Protein AF-0000000073306919 (afdb_homodimer)

Solvent-accessible surface area (backbone atoms only — not comparable to full-atom values): 13335 Å² total; per-residue (Å²): 93,53,38,25,32,48,28,58,44,46,50,69,69,61,45,51,52,43,31,56,55,23,42,74,78,25,87,47,64,40,44,34,92,92,27,57,33,19,68,56,88,41,69,55,26,35,31,16,52,24,39,20,49,30,16,47,74,70,68,62,45,75,77,55,37,31,64,90,67,33,34,31,47,20,70,42,83,59,46,62,48,90,70,29,72,66,75,64,46,64,86,48,75,73,72,77,65,74,69,66,72,66,68,70,62,68,64,76,69,72,69,72,70,71,70,70,74,124,91,55,38,25,32,48,27,57,45,47,50,66,69,60,45,49,52,42,30,54,56,23,42,74,77,25,90,46,64,39,44,34,92,91,26,56,34,21,70,57,88,41,69,56,26,36,30,16,52,23,40,21,48,28,14,44,73,70,67,62,44,74,77,56,36,31,65,90,68,33,35,31,46,21,68,43,82,59,47,63,49,90,70,27,71,66,75,66,47,64,85,48,75,74,75,77,69,75,70,68,73,68,69,72,64,68,66,76,68,73,72,71,70,71,72,69,75,123

Sequence (236 aa):
KSWCVAKPAAPQHALQSALDYACNYADCSPTKKGGSCYDPDRPVHHVSFAMNAYYQKMGRNQWNCHLNNTSLISLADPSYNPCCQFVSGGSGPPLPQEKEDTWCVPKPGTQTMHYRTSKSWCVAKPAAPQHALQSALDYACNYADCSPTKKGGSCYDPDRPVHHVSFAMNAYYQKMGRNQWNCHLNNTSLISLADPSYNPCCQFVSGGSGPPLPQEKEDTWCVPKPGTQTMHYRTS

Organism: Prunus persica (NCBI:txid3760)

Nearest PDB structures (foldseek):
  8pe2-assembly1_A  TM=8.695E-01  e=4.603E-04  Aspergillus fumigatus
  8pe1-assembly1_B  TM=7.968E-01  e=3.167E-04  Aspergillus fumigatus Af293
  8pe1-assembly2_A  TM=7.746E-01  e=3.413E-04  Aspergillus fumigatus Af293
  8pe2-assembly1_A  TM=8.694E-01  e=2.848E-04  Aspergillus fumigatus
  8pe1-assembly1_B  TM=7.966E-01  e=1.933E-04  Aspergillus fumigatus Af293

Structure (mmCIF, N/CA/C/O backbone):
data_AF-0000000073306919-model_v1
#
loop_
_entity.id
_entity.type
_entity.pdbx_description
1 polymer 'X8 domain-containing protein'
#
loop_
_atom_site.group_PDB
_atom_site.id
_atom_site.type_symbol
_atom_site.label_atom_id
_atom_site.label_alt_id
_atom_site.label_comp_id
_atom_site.label_asym_id
_atom_site.label_entity_id
_atom_site.label_seq_id
_atom_site.pdbx_PDB_ins_code
_atom_site.Cartn_x
_atom_site.Cartn_y
_atom_site.Cartn_z
_atom_site.occupancy
_atom_site.B_iso_or_equiv
_atom_site.auth_seq_id
_atom_site.auth_comp_id
_atom_site.auth_asym_id
_atom_site.auth_atom_id
_atom_site.pdbx_PDB_model_num
ATOM 1 N N . LYS A 1 1 ? 12 11.039 -1.646 1 84.62 1 LYS A N 1
ATOM 2 C CA . LYS A 1 1 ? 10.672 11.102 -1.039 1 84.62 1 LYS A CA 1
ATOM 3 C C . LYS A 1 1 ? 10.188 9.703 -0.646 1 84.62 1 LYS A C 1
ATOM 5 O O . LYS A 1 1 ? 10.484 8.727 -1.329 1 84.62 1 LYS A O 1
ATOM 10 N N . SER A 1 2 ? 9.648 9.664 0.539 1 89.12 2 SER A N 1
ATOM 11 C CA . SER A 1 2 ? 9.062 8.398 0.948 1 89.12 2 SER A CA 1
ATOM 12 C C . SER A 1 2 ? 7.719 8.602 1.645 1 89.12 2 SER A C 1
ATOM 14 O O . SER A 1 2 ? 7.441 9.695 2.154 1 89.12 2 SER A O 1
ATOM 16 N N . TRP A 1 3 ? 6.867 7.598 1.525 1 94.31 3 TRP A N 1
ATOM 17 C CA . TRP A 1 3 ? 5.547 7.578 2.146 1 94.31 3 TRP A CA 1
ATOM 18 C C . TRP A 1 3 ? 5.367 6.324 2.998 1 94.31 3 TRP A C 1
ATOM 20 O O . TRP A 1 3 ? 6.176 5.398 2.93 1 94.31 3 TRP A O 1
ATOM 30 N N . CYS A 1 4 ? 4.387 6.426 3.785 1 95.12 4 CYS A N 1
ATOM 31 C CA . CYS A 1 4 ? 4.008 5.293 4.621 1 95.12 4 CYS A CA 1
ATOM 32 C C . CYS A 1 4 ? 2.543 4.926 4.41 1 95.12 4 CYS A C 1
ATOM 34 O O . CYS A 1 4 ? 1.656 5.758 4.605 1 95.12 4 CYS A O 1
ATOM 36 N N . VAL A 1 5 ? 2.301 3.641 3.994 1 96.88 5 VAL A N 1
ATOM 37 C CA . VAL A 1 5 ? 0.929 3.232 3.713 1 96.88 5 VAL A CA 1
ATOM 38 C C . VAL A 1 5 ? 0.636 1.899 4.398 1 96.88 5 VAL A C 1
ATOM 40 O O . VAL A 1 5 ? 1.558 1.168 4.766 1 96.88 5 VAL A O 1
ATOM 43 N N . ALA A 1 6 ? -0.67 1.605 4.457 1 97.5 6 ALA A N 1
ATOM 44 C CA . ALA A 1 6 ? -1.105 0.378 5.121 1 97.5 6 ALA A CA 1
ATOM 45 C C . ALA A 1 6 ? -0.787 -0.848 4.27 1 97.5 6 ALA A C 1
ATOM 47 O O . ALA A 1 6 ? -0.928 -0.814 3.047 1 97.5 6 ALA A O 1
ATOM 48 N N . LYS A 1 7 ? -0.426 -1.87 5.027 1 96.19 7 LYS A N 1
ATOM 49 C CA . LYS A 1 7 ? -0.37 -3.162 4.352 1 96.19 7 LYS A CA 1
ATOM 50 C C . LYS A 1 7 ? -1.755 -3.596 3.879 1 96.19 7 LYS A C 1
ATOM 52 O O . LYS A 1 7 ? -2.732 -3.482 4.621 1 96.19 7 LYS A O 1
ATOM 57 N N . PRO A 1 8 ? -1.794 -4.117 2.662 1 94.75 8 PRO A N 1
ATOM 58 C CA . PRO A 1 8 ? -3.107 -4.461 2.111 1 94.75 8 PRO A CA 1
ATOM 59 C C . PRO A 1 8 ? -3.799 -5.578 2.891 1 94.75 8 PRO A C 1
ATOM 61 O O . PRO A 1 8 ? -5.031 -5.66 2.898 1 94.75 8 PRO A O 1
ATOM 64 N N . ALA A 1 9 ? -3.039 -6.387 3.602 1 93.94 9 ALA A N 1
ATOM 65 C CA . ALA A 1 9 ? -3.635 -7.562 4.238 1 93.94 9 ALA A CA 1
ATOM 66 C C . ALA A 1 9 ? -3.768 -7.359 5.746 1 93.94 9 ALA A C 1
ATOM 68 O O . ALA A 1 9 ? -4.199 -8.266 6.461 1 93.94 9 ALA A O 1
ATOM 69 N N . ALA A 1 10 ? -3.373 -6.207 6.227 1 94.69 10 ALA A N 1
ATOM 70 C CA . ALA A 1 10 ? -3.514 -5.973 7.66 1 94.69 10 ALA A CA 1
ATOM 71 C C . ALA A 1 10 ? -4.977 -6.078 8.094 1 94.69 10 ALA A C 1
ATOM 73 O O . ALA A 1 10 ? -5.859 -5.512 7.445 1 94.69 10 ALA A O 1
ATOM 74 N N . PRO A 1 11 ? -5.219 -6.848 9.148 1 93 11 PRO A N 1
ATOM 75 C CA . PRO A 1 11 ? -6.617 -7.016 9.555 1 93 11 PRO A CA 1
ATOM 76 C C . PRO A 1 11 ? -7.234 -5.723 10.086 1 93 11 PRO A C 1
ATOM 78 O O . PRO A 1 11 ? -6.512 -4.828 10.531 1 93 11 PRO A O 1
ATOM 81 N N . GLN A 1 12 ? -8.508 -5.738 10.109 1 93.25 12 GLN A N 1
ATOM 82 C CA . GLN A 1 12 ? -9.266 -4.535 10.43 1 93.25 12 GLN A CA 1
ATOM 83 C C . GLN A 1 12 ? -8.922 -4.031 11.828 1 93.25 12 GLN A C 1
ATOM 85 O O . GLN A 1 12 ? -8.773 -2.826 12.039 1 93.25 12 GLN A O 1
ATOM 90 N N . HIS A 1 13 ? -8.836 -4.934 12.742 1 94.44 13 HIS A N 1
ATOM 91 C CA . HIS A 1 13 ? -8.578 -4.496 14.109 1 94.44 13 HIS A CA 1
ATOM 92 C C . HIS A 1 13 ? -7.199 -3.846 14.219 1 94.44 13 HIS A C 1
ATOM 94 O O . HIS A 1 13 ? -7.035 -2.857 14.945 1 94.44 13 HIS A O 1
ATOM 100 N N . ALA A 1 14 ? -6.238 -4.395 13.57 1 95.31 14 ALA A N 1
ATOM 101 C CA . ALA A 1 14 ? -4.898 -3.811 13.578 1 95.31 14 ALA A CA 1
ATOM 102 C C . ALA A 1 14 ? -4.891 -2.455 12.875 1 95.31 14 ALA A C 1
ATOM 104 O O . ALA A 1 14 ? -4.219 -1.521 13.32 1 95.31 14 ALA A O 1
ATOM 105 N N . LEU A 1 15 ? -5.637 -2.326 11.797 1 96 15 LEU A N 1
ATOM 106 C CA . LEU A 1 15 ? -5.754 -1.064 11.078 1 96 15 LEU A CA 1
ATOM 107 C C . LEU A 1 15 ? -6.379 0.012 11.961 1 96 15 LEU A C 1
ATOM 109 O O . LEU A 1 15 ? -5.91 1.152 11.977 1 96 15 LEU A O 1
ATOM 113 N N . GLN A 1 16 ? -7.367 -0.406 12.688 1 96.12 16 GLN A N 1
ATOM 114 C CA . GLN A 1 16 ? -8.031 0.56 13.555 1 96.12 16 GLN A CA 1
ATOM 115 C C . GLN A 1 16 ? -7.098 1.059 14.648 1 96.12 16 GLN A C 1
ATOM 117 O O . GLN A 1 16 ? -7.074 2.252 14.961 1 96.12 16 GLN A O 1
ATOM 122 N N . SER A 1 17 ? -6.367 0.158 15.172 1 97.12 17 SER A N 1
ATOM 123 C CA . SER A 1 17 ? -5.406 0.546 16.203 1 97.12 17 SER A CA 1
ATOM 124 C C . SER A 1 17 ? -4.367 1.515 15.648 1 97.12 17 SER A C 1
ATOM 126 O O . SER A 1 17 ? -4.004 2.49 16.312 1 97.12 17 SER A O 1
ATOM 128 N N . ALA A 1 18 ? -3.879 1.219 14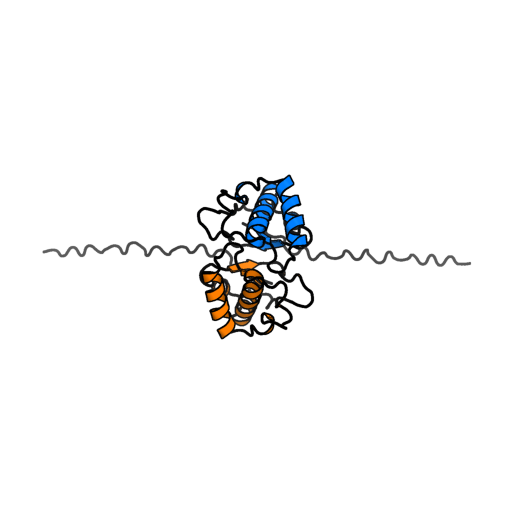.531 1 97.38 18 ALA A N 1
ATOM 129 C CA . ALA A 1 18 ? -2.895 2.078 13.883 1 97.38 18 ALA A CA 1
ATOM 130 C C . ALA A 1 18 ? -3.482 3.451 13.57 1 97.38 18 ALA A C 1
ATOM 132 O O . ALA A 1 18 ? -2.809 4.473 13.734 1 97.38 18 ALA A O 1
ATOM 133 N N . LEU A 1 19 ? -4.723 3.467 13.109 1 97.62 19 LEU A N 1
ATOM 134 C CA . LEU A 1 19 ? -5.418 4.715 12.82 1 97.62 19 LEU A CA 1
ATOM 135 C C . LEU A 1 19 ? -5.523 5.586 14.062 1 97.62 19 LEU A C 1
ATOM 137 O O . LEU A 1 19 ? -5.195 6.777 14.023 1 97.62 19 LEU A O 1
ATOM 141 N N . ASP A 1 20 ? -6.004 4.984 15.102 1 97.75 20 ASP A N 1
ATOM 142 C CA . ASP A 1 20 ? -6.156 5.711 16.359 1 97.75 20 ASP A CA 1
ATOM 143 C C . ASP A 1 20 ? -4.82 6.281 16.828 1 97.75 20 ASP A C 1
ATOM 145 O O . ASP A 1 20 ? -4.75 7.434 17.25 1 97.75 20 ASP A O 1
ATOM 149 N N . TYR A 1 21 ? -3.848 5.492 16.766 1 97.88 21 TYR A N 1
ATOM 150 C CA . TYR A 1 21 ? -2.523 5.93 17.188 1 97.88 21 TYR A CA 1
ATOM 151 C C . TYR A 1 21 ? -2.051 7.121 16.359 1 97.88 21 TYR A C 1
ATOM 153 O O . TYR A 1 21 ? -1.639 8.141 16.906 1 97.88 21 TYR A O 1
ATOM 161 N N . ALA A 1 22 ? -2.07 6.949 15.094 1 97.62 22 ALA A N 1
ATOM 162 C CA . ALA A 1 22 ? -1.605 7.996 14.188 1 97.62 22 ALA A CA 1
ATOM 163 C C . ALA A 1 22 ? -2.402 9.281 14.375 1 97.62 22 ALA A C 1
ATOM 165 O O . ALA A 1 22 ? -1.843 10.383 14.328 1 97.62 22 ALA A O 1
ATOM 166 N N . CYS A 1 23 ? -3.66 9.094 14.586 1 98 23 CYS A N 1
ATOM 167 C CA . CYS A 1 23 ? -4.535 10.258 14.664 1 98 23 CYS A CA 1
ATOM 168 C C . CYS A 1 23 ? -4.316 11.016 15.969 1 98 23 CYS A C 1
ATOM 170 O O . CYS A 1 23 ? -4.738 12.164 16.094 1 98 23 CYS A O 1
ATOM 172 N N . ASN A 1 24 ? -3.656 10.461 16.922 1 97.88 24 ASN A N 1
ATOM 173 C CA . ASN A 1 24 ? -3.273 11.172 18.141 1 97.88 24 ASN A CA 1
ATOM 174 C C . ASN A 1 24 ? -2.174 12.195 17.859 1 97.88 24 ASN A C 1
ATOM 176 O O . ASN A 1 24 ? -1.996 13.141 18.625 1 97.88 24 ASN A O 1
ATOM 180 N N . TYR A 1 25 ? -1.45 12.008 16.781 1 97 25 TYR A N 1
ATOM 181 C CA . TYR A 1 25 ? -0.282 12.836 16.531 1 97 25 TYR A CA 1
ATOM 182 C C . TYR A 1 25 ? -0.479 13.68 15.266 1 97 25 TYR A C 1
ATOM 184 O O . TYR A 1 25 ? 0.202 14.688 15.078 1 97 25 TYR A O 1
ATOM 192 N N . ALA A 1 26 ? -1.389 13.219 14.43 1 96.5 26 ALA A N 1
ATOM 193 C CA . ALA A 1 26 ? -1.602 13.898 13.156 1 96.5 26 ALA A CA 1
ATOM 194 C C . ALA A 1 26 ? -3.07 14.273 12.969 1 96.5 26 ALA A C 1
ATOM 196 O O . ALA A 1 26 ? -3.947 13.695 13.625 1 96.5 26 ALA A O 1
ATOM 197 N N . ASP A 1 27 ? -3.273 15.242 12.086 1 96.88 27 ASP A N 1
ATOM 198 C CA . ASP A 1 27 ? -4.645 15.617 11.75 1 96.88 27 ASP A CA 1
ATOM 199 C C . ASP A 1 27 ? -5.277 14.586 10.812 1 96.88 27 ASP A C 1
ATOM 201 O O . ASP A 1 27 ? -4.848 14.438 9.664 1 96.88 27 ASP A O 1
ATOM 205 N N . CYS A 1 28 ? -6.32 13.922 11.32 1 98 28 CYS A N 1
ATOM 206 C CA . CYS A 1 28 ? -6.969 12.883 10.523 1 98 28 CYS A CA 1
ATOM 207 C C . CYS A 1 28 ? -8.344 13.336 10.055 1 98 28 CYS A C 1
ATOM 209 O O . CYS A 1 28 ? -9.109 12.547 9.492 1 98 28 CYS A O 1
ATOM 211 N N . SER A 1 29 ? -8.609 14.617 10.133 1 98 29 SER A N 1
ATOM 212 C CA . SER A 1 29 ? -9.922 15.172 9.797 1 98 29 SER A CA 1
ATOM 213 C C . SER A 1 29 ? -10.25 14.953 8.328 1 98 29 SER A C 1
ATOM 215 O O . SER A 1 29 ? -11.406 14.742 7.969 1 98 29 SER A O 1
ATOM 217 N N . PRO A 1 30 ? -9.312 14.914 7.398 1 97.38 30 PRO A N 1
ATOM 218 C CA . PRO A 1 30 ? -9.648 14.68 5.992 1 97.38 30 PRO A CA 1
ATOM 219 C C . PRO A 1 30 ? -10.25 13.305 5.75 1 97.38 30 PRO A C 1
ATOM 221 O O . PRO A 1 30 ? -10.898 13.078 4.723 1 97.38 30 PRO A O 1
ATOM 224 N N . THR A 1 31 ? -10.023 12.359 6.695 1 97.56 31 THR A N 1
ATOM 225 C CA . THR A 1 31 ? -10.484 10.992 6.473 1 97.56 31 THR A CA 1
ATOM 226 C C . THR A 1 31 ? -11.898 10.805 7.023 1 97.56 31 THR A C 1
ATOM 228 O O . THR A 1 31 ? -12.492 9.734 6.859 1 97.56 31 THR A O 1
ATOM 231 N N . LYS A 1 32 ? -12.414 11.82 7.68 1 97.75 32 LYS A N 1
ATOM 232 C CA . LYS A 1 32 ? -13.766 11.75 8.234 1 97.75 32 LYS A CA 1
ATOM 233 C C . LYS A 1 32 ? -14.812 12.109 7.176 1 97.75 32 LYS A C 1
ATOM 235 O O . LYS A 1 32 ? -14.477 12.688 6.141 1 97.75 32 LYS A O 1
ATOM 240 N N . LYS A 1 33 ? -16.094 11.555 7.438 1 97.5 33 LYS A N 1
ATOM 241 C CA . LYS A 1 33 ? -17.172 11.891 6.512 1 97.5 33 LYS A CA 1
ATOM 242 C C . LYS A 1 33 ? -17.188 13.383 6.211 1 97.5 33 LYS A C 1
ATOM 244 O O . LYS A 1 33 ? -17.141 14.211 7.129 1 97.5 33 LYS A O 1
ATOM 249 N N . GLY A 1 34 ? -17.188 13.703 4.906 1 96.44 34 GLY A N 1
ATOM 250 C CA . GLY A 1 34 ? -17.156 15.102 4.488 1 96.44 34 GLY A CA 1
ATOM 251 C C . GLY A 1 34 ? -15.758 15.609 4.223 1 96.44 34 GLY A C 1
ATOM 252 O O . GLY A 1 34 ? -15.586 16.688 3.656 1 96.44 34 GLY A O 1
ATOM 253 N N . GLY A 1 35 ? -14.734 14.859 4.609 1 96.75 35 GLY A N 1
ATOM 254 C CA . GLY A 1 35 ? -13.352 15.242 4.383 1 96.75 35 GLY A CA 1
ATOM 255 C C . GLY A 1 35 ? -12.859 14.906 2.986 1 96.75 35 GLY A C 1
ATOM 256 O O . GLY A 1 35 ? -13.453 14.07 2.297 1 96.75 35 GLY A O 1
ATOM 257 N N . SER A 1 36 ? -11.719 15.469 2.588 1 95.56 36 SER A N 1
ATOM 258 C CA . SER A 1 36 ? -11.188 15.352 1.234 1 95.56 36 SER A CA 1
ATOM 259 C C . SER A 1 36 ? -10.648 13.953 0.972 1 95.56 36 SER A C 1
ATOM 261 O O . SER A 1 36 ? -10.523 13.531 -0.181 1 95.56 36 SER A O 1
ATOM 263 N N . CYS A 1 37 ? -10.312 13.258 2.057 1 96.5 37 CYS A N 1
ATOM 264 C CA . CYS A 1 37 ? -9.727 11.93 1.888 1 96.5 37 CYS A CA 1
ATOM 265 C C . CYS A 1 37 ? -10.641 10.852 2.465 1 96.5 37 CYS A C 1
ATOM 267 O O . CYS A 1 37 ? -10.18 9.773 2.828 1 96.5 37 CYS A O 1
ATOM 269 N N . TYR A 1 38 ? -11.914 11.227 2.52 1 96.75 38 TYR A N 1
ATOM 270 C CA . TYR A 1 38 ? -12.891 10.25 3.006 1 96.75 38 TYR A CA 1
ATOM 271 C C . TYR A 1 38 ? -13.195 9.203 1.941 1 96.75 38 TYR A C 1
ATOM 273 O O . TYR A 1 38 ? -13.281 8.016 2.24 1 96.75 38 TYR A O 1
ATOM 281 N N . ASP A 1 39 ? -13.258 9.703 0.669 1 93.88 39 ASP A N 1
ATOM 282 C CA . ASP A 1 39 ? -13.578 8.789 -0.422 1 93.88 39 ASP A CA 1
ATOM 283 C C . ASP A 1 39 ? -12.312 8.312 -1.127 1 93.88 39 ASP A C 1
ATOM 285 O O . ASP A 1 39 ? -11.414 9.109 -1.405 1 93.88 39 ASP A O 1
ATOM 289 N N . PRO A 1 40 ? -12.211 6.98 -1.53 1 94.12 40 PRO A N 1
ATOM 290 C CA . PRO A 1 40 ? -13.211 5.953 -1.229 1 94.12 40 PRO A CA 1
ATOM 291 C C . PRO A 1 40 ? -13.273 5.609 0.258 1 94.12 40 PRO A C 1
ATOM 293 O O . PRO A 1 40 ? -12.266 5.703 0.96 1 94.12 40 PRO A O 1
ATOM 296 N N . ASP A 1 41 ? -14.477 5.27 0.729 1 93.62 41 ASP A N 1
ATOM 297 C CA . ASP A 1 41 ? -14.719 4.891 2.119 1 93.62 41 ASP A CA 1
ATOM 298 C C . ASP A 1 41 ? -14.258 3.461 2.385 1 93.62 41 ASP A C 1
ATOM 300 O O . ASP A 1 41 ? -15.078 2.547 2.488 1 93.62 41 ASP A O 1
ATOM 304 N N . ARG A 1 42 ? -12.891 3.344 2.584 1 93.62 42 ARG A N 1
ATOM 305 C CA . ARG A 1 42 ? -12.219 2.078 2.867 1 93.62 42 ARG A CA 1
ATOM 306 C C . ARG A 1 42 ? -11.211 2.238 3.998 1 93.62 42 ARG A C 1
ATOM 308 O O . ARG A 1 42 ? -10.438 3.199 4.02 1 93.62 42 ARG A O 1
ATOM 315 N N . PRO A 1 43 ? -11.219 1.287 4.828 1 94.69 43 PRO A N 1
ATOM 316 C CA . PRO A 1 43 ? -10.312 1.414 5.969 1 94.69 43 PRO A CA 1
ATOM 317 C C . PRO A 1 43 ? -8.852 1.564 5.547 1 94.69 43 PRO A C 1
ATOM 319 O O . PRO A 1 43 ? -8.133 2.41 6.082 1 94.69 43 PRO A O 1
ATOM 322 N N . VAL A 1 44 ? -8.414 0.843 4.535 1 96.25 44 VAL A N 1
ATOM 323 C CA . VAL A 1 44 ? -7.02 0.881 4.117 1 96.25 44 VAL A CA 1
ATOM 324 C C . VAL A 1 44 ? -6.672 2.273 3.596 1 96.25 44 VAL A C 1
ATOM 326 O O . VAL A 1 44 ? -5.551 2.754 3.789 1 96.25 44 VAL A O 1
ATOM 329 N N . HIS A 1 45 ? -7.578 2.932 2.979 1 96.38 45 HIS A N 1
ATOM 330 C CA . HIS A 1 45 ? -7.371 4.281 2.467 1 96.38 45 HIS A CA 1
ATOM 331 C C . HIS A 1 45 ? -7.227 5.285 3.605 1 96.38 45 HIS A C 1
ATOM 333 O O . HIS A 1 45 ? -6.273 6.066 3.635 1 96.38 45 HIS A O 1
ATOM 339 N N . HIS A 1 46 ? -8.125 5.246 4.527 1 97.62 46 HIS A N 1
ATOM 340 C CA . HIS A 1 46 ? -8.109 6.168 5.656 1 97.62 46 HIS A CA 1
ATOM 341 C C . HIS A 1 46 ? -6.875 5.961 6.523 1 97.62 46 HIS A C 1
ATOM 343 O O . HIS A 1 46 ? -6.207 6.93 6.902 1 97.62 46 HIS A O 1
ATOM 349 N N . VAL A 1 47 ? -6.617 4.734 6.758 1 98.25 47 VAL A N 1
ATOM 350 C CA . VAL A 1 47 ? -5.484 4.422 7.621 1 98.25 47 VAL A CA 1
ATOM 351 C C . VAL A 1 47 ? -4.18 4.809 6.93 1 98.25 47 VAL A C 1
ATOM 353 O O . VAL A 1 47 ? -3.254 5.305 7.57 1 98.25 47 VAL A O 1
ATOM 356 N N . SER A 1 48 ? -4.082 4.621 5.645 1 97.94 48 SER A N 1
ATOM 357 C CA . SER A 1 48 ? -2.889 5.012 4.906 1 97.94 48 SER A CA 1
ATOM 358 C C . SER A 1 48 ? -2.656 6.52 4.98 1 97.94 48 SER A C 1
ATOM 360 O O . SER A 1 48 ? -1.519 6.969 5.117 1 97.94 48 SER A O 1
ATOM 362 N N . PHE A 1 49 ? -3.709 7.266 4.867 1 97.44 49 PHE A N 1
ATOM 363 C CA . PHE A 1 49 ? -3.574 8.711 5 1 97.44 49 PHE A CA 1
ATOM 364 C C . PHE A 1 49 ? -3.004 9.078 6.367 1 97.44 49 PHE A C 1
ATOM 366 O O . PHE A 1 49 ? -2.049 9.852 6.457 1 97.44 49 PHE A O 1
ATOM 373 N N . ALA A 1 50 ? -3.596 8.508 7.332 1 97.81 50 ALA A N 1
ATOM 374 C CA . ALA A 1 50 ? -3.191 8.797 8.703 1 97.81 50 ALA A CA 1
ATOM 375 C C . ALA A 1 50 ? -1.757 8.352 8.961 1 97.81 50 ALA A C 1
ATOM 377 O O . ALA A 1 50 ? -0.969 9.078 9.562 1 97.81 50 ALA A O 1
ATOM 378 N N . MET A 1 51 ? -1.422 7.172 8.5 1 97.25 51 MET A N 1
ATOM 379 C CA . MET A 1 51 ? -0.073 6.633 8.656 1 97.25 51 MET A CA 1
ATOM 380 C C . MET A 1 51 ? 0.958 7.559 8.023 1 97.25 51 MET A C 1
ATOM 382 O O . MET A 1 51 ? 2.014 7.812 8.602 1 97.25 51 MET A O 1
ATOM 386 N N . ASN A 1 52 ? 0.62 8.016 6.871 1 96.69 52 ASN A N 1
ATOM 387 C CA . ASN A 1 52 ? 1.569 8.875 6.172 1 96.69 52 ASN A CA 1
ATOM 388 C C . ASN A 1 52 ? 1.708 10.227 6.863 1 96.69 52 ASN A C 1
ATOM 390 O O . ASN A 1 52 ? 2.811 10.773 6.961 1 96.69 52 ASN A O 1
ATOM 394 N N . ALA A 1 53 ? 0.558 10.797 7.238 1 95.75 53 ALA A N 1
ATOM 395 C CA . ALA A 1 53 ? 0.618 12.062 7.961 1 95.75 53 ALA A CA 1
ATOM 396 C C . ALA A 1 53 ? 1.503 11.953 9.195 1 95.75 53 ALA A C 1
ATOM 398 O O . ALA A 1 53 ? 2.348 12.812 9.445 1 95.75 53 ALA A O 1
ATOM 399 N N . TYR A 1 54 ? 1.375 10.92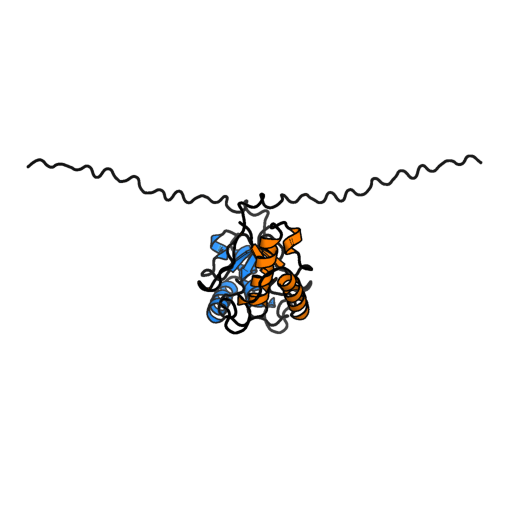2 9.93 1 95.94 54 TYR A N 1
ATOM 400 C CA . TYR A 1 54 ? 2.197 10.648 11.102 1 95.94 54 TYR A CA 1
ATOM 401 C C . TYR A 1 54 ? 3.664 10.508 10.719 1 95.94 54 TYR A C 1
ATOM 403 O O . TYR A 1 54 ? 4.539 11.109 11.344 1 95.94 54 TYR A O 1
ATOM 411 N N . TYR A 1 55 ? 3.875 9.656 9.719 1 95.69 55 TYR A N 1
ATOM 412 C CA . TYR A 1 55 ? 5.211 9.359 9.219 1 95.69 55 TYR A CA 1
ATOM 413 C C . TYR A 1 55 ? 5.953 10.633 8.852 1 95.69 55 TYR A C 1
ATOM 415 O O . TYR A 1 55 ? 7.113 10.82 9.227 1 95.69 55 TYR A O 1
ATOM 423 N N . GLN A 1 56 ? 5.293 11.492 8.156 1 93.94 56 GLN A N 1
ATOM 424 C CA . GLN A 1 56 ? 5.902 12.758 7.75 1 93.94 56 GLN A CA 1
ATOM 425 C C . GLN A 1 56 ? 6.191 13.648 8.953 1 93.94 56 GLN A C 1
ATOM 427 O O . GLN A 1 56 ? 7.262 14.25 9.039 1 93.94 56 GLN A O 1
ATOM 432 N N . LYS A 1 57 ? 5.227 13.711 9.828 1 92.5 57 LYS A N 1
ATOM 433 C CA . LYS A 1 57 ? 5.344 14.578 11 1 92.5 57 LYS A CA 1
ATOM 434 C C . LYS A 1 57 ? 6.496 14.125 11.898 1 92.5 57 LYS A C 1
ATOM 436 O O . LYS A 1 57 ? 7.176 14.961 12.508 1 92.5 57 LYS A O 1
ATOM 441 N N . MET A 1 58 ? 6.809 12.828 11.922 1 93.94 58 MET A N 1
ATOM 442 C CA . MET A 1 58 ? 7.758 12.266 12.883 1 93.94 58 MET A CA 1
ATOM 443 C C . MET A 1 58 ? 9.164 12.203 12.289 1 93.94 58 MET A C 1
ATOM 445 O O . MET A 1 58 ? 10.078 11.656 12.898 1 93.94 58 MET A O 1
ATOM 449 N N . GLY A 1 59 ? 9.344 12.633 11.047 1 89.38 59 GLY A N 1
ATOM 450 C CA . GLY A 1 59 ? 10.688 12.773 10.508 1 89.38 59 GLY A CA 1
ATOM 451 C C . GLY A 1 59 ? 11.039 11.695 9.5 1 89.38 59 GLY A C 1
ATOM 452 O O . GLY A 1 59 ? 12.188 11.594 9.07 1 89.38 59 GLY A O 1
ATOM 453 N N . ARG A 1 60 ? 10.281 10.617 9.273 1 90.69 60 ARG A N 1
ATOM 454 C CA . ARG A 1 60 ? 10.344 9.672 8.164 1 90.69 60 ARG A CA 1
ATOM 455 C C . ARG A 1 60 ? 11.453 8.641 8.383 1 90.69 60 ARG A C 1
ATOM 457 O O . ARG A 1 60 ? 12.094 8.211 7.426 1 90.69 60 ARG A O 1
ATOM 464 N N . ASN A 1 61 ? 11.703 8.414 9.664 1 84.88 61 ASN A N 1
ATOM 465 C CA . ASN A 1 61 ? 12.57 7.27 9.898 1 84.88 61 ASN A CA 1
ATOM 466 C C . ASN A 1 61 ? 11.836 5.953 9.695 1 84.88 61 ASN A C 1
ATOM 468 O O . ASN A 1 61 ? 10.609 5.902 9.797 1 84.88 61 ASN A O 1
ATOM 472 N N . GLN A 1 62 ? 12.57 4.887 9.359 1 83 62 GLN A N 1
ATOM 473 C CA . GLN A 1 62 ? 11.953 3.592 9.078 1 83 62 GLN A CA 1
ATOM 474 C C . GLN A 1 62 ? 11.062 3.146 10.234 1 83 62 GLN A C 1
ATOM 476 O O . GLN A 1 62 ? 10 2.559 10.016 1 83 62 GLN A O 1
ATOM 481 N N . TRP A 1 63 ? 11.516 3.471 11.422 1 88.19 63 TRP A N 1
ATOM 482 C CA . TRP A 1 63 ? 10.758 3.012 12.578 1 88.19 63 TRP A CA 1
ATOM 483 C C . TRP A 1 63 ? 9.461 3.803 12.734 1 88.19 63 TRP A C 1
ATOM 485 O 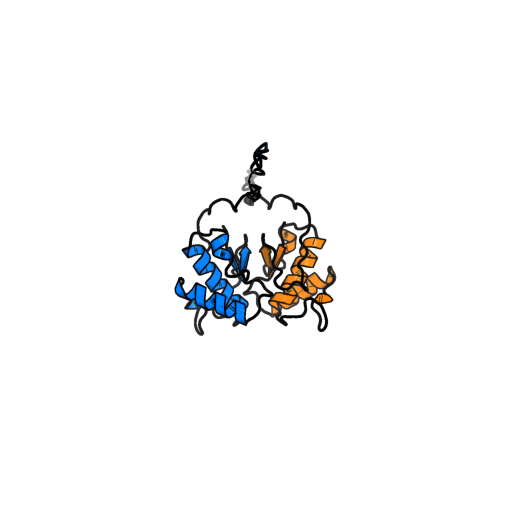O . TRP A 1 63 ? 8.547 3.383 13.453 1 88.19 63 TRP A O 1
ATOM 495 N N . ASN A 1 64 ? 9.422 5.008 12.078 1 91.81 64 ASN A N 1
ATOM 496 C CA . ASN A 1 64 ? 8.195 5.789 12.125 1 91.81 64 ASN A CA 1
ATOM 497 C C . ASN A 1 64 ? 7.09 5.152 11.281 1 91.81 64 ASN A C 1
ATOM 499 O O . ASN A 1 64 ? 5.914 5.5 11.43 1 91.81 64 ASN A O 1
ATOM 503 N N . CYS A 1 65 ? 7.465 4.184 10.422 1 92.44 65 CYS A N 1
ATOM 504 C CA . CYS A 1 65 ? 6.465 3.572 9.555 1 92.44 65 CYS A CA 1
ATOM 505 C C . CYS A 1 65 ? 6.273 2.1 9.898 1 92.44 65 CYS A C 1
ATOM 507 O O . CYS A 1 65 ? 5.605 1.369 9.164 1 92.44 65 CYS A O 1
ATOM 509 N N . HIS A 1 66 ? 6.625 1.593 11.008 1 85.19 66 HIS A N 1
ATOM 510 C CA . HIS A 1 66 ? 6.387 0.201 11.375 1 85.19 66 HIS A CA 1
ATOM 511 C C . HIS A 1 66 ? 4.941 -0.016 11.812 1 85.19 66 HIS A C 1
ATOM 513 O O . HIS A 1 66 ? 4.281 -0.949 11.352 1 85.19 66 HIS A O 1
ATOM 519 N N . LEU A 1 67 ? 4.422 0.866 12.68 1 92.44 67 LEU A N 1
ATOM 520 C CA . LEU A 1 67 ? 3.072 0.898 13.234 1 92.44 67 LEU A CA 1
ATOM 521 C C . LEU A 1 67 ? 2.543 -0.514 13.461 1 92.44 67 LEU A C 1
ATOM 523 O O . LEU A 1 67 ? 1.495 -0.883 12.93 1 92.44 67 LEU A O 1
ATOM 527 N N . ASN A 1 68 ? 3.309 -1.299 14.234 1 87.44 68 ASN A N 1
ATOM 528 C CA . ASN A 1 68 ? 2.982 -2.68 14.578 1 87.44 68 ASN A CA 1
ATOM 529 C C . ASN A 1 68 ? 2.898 -3.561 13.336 1 87.44 68 ASN A C 1
ATOM 531 O O . ASN A 1 68 ? 1.983 -4.375 13.203 1 87.44 68 ASN A O 1
ATOM 535 N N . ASN A 1 69 ? 3.686 -3.236 12.367 1 89.06 69 ASN A N 1
ATOM 536 C CA . ASN A 1 69 ? 3.859 -4.035 11.156 1 89.06 69 ASN A CA 1
ATOM 537 C C . ASN A 1 69 ? 2.633 -3.957 10.258 1 89.06 69 ASN A C 1
ATOM 539 O O . ASN A 1 69 ? 2.324 -4.91 9.539 1 89.06 69 ASN A O 1
ATOM 543 N N . THR A 1 70 ? 1.935 -2.869 10.328 1 94.75 70 THR A N 1
ATOM 544 C CA . THR A 1 70 ? 0.728 -2.734 9.516 1 94.75 70 THR A CA 1
ATOM 545 C C . THR A 1 70 ? 0.983 -1.842 8.305 1 94.75 70 THR A C 1
ATOM 547 O O . THR A 1 70 ? 0.062 -1.539 7.547 1 94.75 70 THR A O 1
ATOM 550 N N . SER A 1 71 ? 2.234 -1.392 8.195 1 95.94 71 SER A N 1
ATOM 551 C CA . SER A 1 71 ? 2.492 -0.386 7.168 1 95.94 71 SER A CA 1
ATOM 552 C C . SER A 1 71 ? 3.734 -0.731 6.355 1 95.94 71 SER A C 1
ATOM 554 O O . SER A 1 71 ? 4.488 -1.639 6.719 1 95.94 71 SER A O 1
ATOM 556 N N . LEU A 1 72 ? 3.828 -0.079 5.262 1 92.38 72 LEU A N 1
ATOM 557 C CA . LEU A 1 72 ? 4.992 -0.229 4.395 1 92.38 72 LEU A CA 1
ATOM 558 C C . LEU A 1 72 ? 5.414 1.116 3.814 1 92.38 72 LEU A C 1
ATOM 560 O O . LEU A 1 72 ? 4.57 1.97 3.533 1 92.38 72 LEU A O 1
ATOM 564 N N . ILE A 1 73 ? 6.719 1.191 3.615 1 88.88 73 ILE A N 1
ATOM 565 C CA . ILE A 1 73 ? 7.281 2.395 3.01 1 88.88 73 ILE A CA 1
ATOM 566 C C . ILE A 1 73 ? 7.145 2.32 1.491 1 88.88 73 ILE A C 1
ATOM 568 O O . ILE A 1 73 ? 7.449 1.292 0.883 1 88.88 73 ILE A O 1
ATOM 572 N N . SER A 1 74 ? 6.598 3.361 1.007 1 89.56 74 SER A N 1
ATOM 573 C CA . SER A 1 74 ? 6.477 3.51 -0.44 1 89.56 74 SER A CA 1
ATOM 574 C C . SER A 1 74 ? 7.379 4.629 -0.957 1 89.56 74 SER A C 1
ATOM 576 O O . SER A 1 74 ? 7.496 5.68 -0.324 1 89.56 74 SER A O 1
ATOM 578 N N . LEU A 1 75 ? 7.945 4.332 -2.166 1 83.19 75 LEU A N 1
ATOM 579 C CA . LEU A 1 75 ? 8.789 5.348 -2.781 1 83.19 75 LEU A CA 1
ATOM 580 C C . LEU A 1 75 ? 8.039 6.098 -3.873 1 83.19 75 LEU A C 1
ATOM 582 O O . LEU A 1 75 ? 8.594 6.988 -4.52 1 83.19 75 LEU A O 1
ATOM 586 N N . ALA A 1 76 ? 6.82 5.672 -4.055 1 83.88 76 ALA A N 1
ATOM 587 C CA . ALA A 1 76 ? 5.949 6.355 -5.008 1 83.88 76 ALA A CA 1
ATOM 588 C C . ALA A 1 76 ? 4.766 7.004 -4.297 1 83.88 76 ALA A C 1
ATOM 590 O O . ALA A 1 76 ? 4.305 6.508 -3.266 1 83.88 76 ALA A O 1
ATOM 591 N N . ASP A 1 77 ? 4.328 8.094 -4.891 1 88.75 77 ASP A N 1
ATOM 592 C CA . ASP A 1 77 ? 3.18 8.812 -4.348 1 88.75 77 ASP A CA 1
ATOM 593 C C . ASP A 1 77 ? 1.932 7.938 -4.34 1 88.75 77 ASP A C 1
ATOM 595 O O . ASP A 1 77 ? 1.466 7.5 -5.395 1 88.75 77 ASP A O 1
ATOM 599 N N . PRO A 1 78 ? 1.33 7.812 -3.168 1 93.94 78 PRO A N 1
ATOM 600 C CA . PRO A 1 78 ? 0.154 6.941 -3.102 1 93.94 78 PRO A CA 1
ATOM 601 C C . PRO A 1 78 ? -1.137 7.66 -3.48 1 93.94 78 PRO A C 1
ATOM 603 O O . PRO A 1 78 ? -2.193 7.031 -3.578 1 93.94 78 PRO A O 1
ATOM 606 N N . SER A 1 79 ? -1.052 8.922 -3.748 1 93.88 79 SER A N 1
ATOM 607 C CA . SER A 1 79 ? -2.266 9.656 -4.082 1 93.88 79 SER A CA 1
ATOM 608 C C . SER A 1 79 ? -2.875 9.156 -5.387 1 93.88 79 SER A C 1
ATOM 610 O O . SER A 1 79 ? -2.152 8.859 -6.34 1 93.88 79 SER A O 1
ATOM 612 N N . TYR A 1 80 ? -4.156 8.977 -5.281 1 91.69 80 TYR A N 1
ATOM 613 C CA . TYR A 1 80 ? -4.871 8.633 -6.504 1 91.69 80 TYR A CA 1
ATOM 614 C C . TYR A 1 80 ? -5.82 9.75 -6.918 1 91.69 80 TYR A C 1
ATOM 616 O O . TYR A 1 80 ? -5.848 10.148 -8.086 1 91.69 80 TYR A O 1
ATOM 624 N N . ASN A 1 81 ? -6.539 10.273 -5.898 1 87.62 81 ASN A N 1
ATOM 625 C CA . ASN A 1 81 ? -7.465 11.391 -6.059 1 87.62 81 ASN A CA 1
ATOM 626 C C . ASN A 1 81 ? -6.758 12.734 -5.895 1 87.62 81 ASN A C 1
ATOM 628 O O . ASN A 1 81 ? -5.988 12.93 -4.953 1 87.62 81 ASN A O 1
ATOM 632 N N . PRO A 1 82 ? -7.109 13.664 -6.805 1 88.69 82 PRO A N 1
ATOM 633 C CA . PRO A 1 82 ? -6.465 14.969 -6.668 1 88.69 82 PRO A CA 1
ATOM 634 C C . PRO A 1 82 ? -6.848 15.688 -5.375 1 88.69 82 PRO A C 1
ATOM 636 O O . PRO A 1 82 ? -6.105 16.547 -4.898 1 88.69 82 PRO A O 1
ATOM 639 N N . CYS A 1 83 ? -7.988 15.328 -4.836 1 89.69 83 CYS A N 1
ATOM 640 C CA . CYS A 1 83 ? -8.453 16 -3.631 1 89.69 83 CYS A CA 1
ATOM 641 C C . CYS A 1 83 ? -7.855 15.367 -2.381 1 89.69 83 CYS A C 1
ATOM 643 O O . CYS A 1 83 ? -7.887 15.961 -1.301 1 89.69 83 CYS A O 1
ATOM 645 N N . CYS A 1 84 ? -7.395 14.172 -2.52 1 93.06 84 CYS A N 1
ATOM 646 C CA . CYS A 1 84 ? -6.727 13.5 -1.413 1 93.06 84 CYS A CA 1
ATOM 647 C C . CYS A 1 84 ? -5.242 13.312 -1.704 1 93.06 84 CYS A C 1
ATOM 649 O O . CYS A 1 84 ? -4.844 12.312 -2.305 1 93.06 84 CYS A O 1
ATOM 651 N N . GLN A 1 85 ? -4.465 14.25 -1.22 1 90.94 85 GLN A N 1
ATOM 652 C CA . GLN A 1 85 ? -3.029 14.211 -1.486 1 90.94 85 GLN A CA 1
ATOM 653 C C . GLN A 1 85 ? -2.254 13.742 -0.26 1 90.94 85 GLN A C 1
ATOM 655 O O . GLN A 1 85 ? -2.42 14.289 0.833 1 90.94 85 GLN A O 1
ATOM 660 N N . PHE A 1 86 ? -1.476 12.703 -0.521 1 92.88 86 PHE A N 1
ATOM 661 C CA . PHE A 1 86 ? -0.536 12.289 0.512 1 92.88 86 PHE A CA 1
ATOM 662 C C . PHE A 1 86 ? 0.709 13.164 0.498 1 92.88 86 PHE A C 1
ATOM 664 O O . PHE A 1 86 ? 1.396 13.258 -0.521 1 92.88 86 PHE A O 1
ATOM 671 N N . VAL A 1 87 ? 0.892 13.836 1.537 1 89.31 87 VAL A N 1
ATOM 672 C CA . VAL A 1 87 ? 2.029 14.742 1.624 1 89.31 87 VAL A CA 1
ATOM 673 C C . VAL A 1 87 ? 3.332 13.945 1.621 1 89.31 87 VAL A C 1
ATOM 675 O O . VAL A 1 87 ? 3.361 12.797 2.059 1 89.31 87 VAL A O 1
ATOM 678 N N . SER A 1 88 ? 4.293 14.344 0.945 1 83.56 88 SER A N 1
ATOM 679 C CA . SER A 1 88 ? 5.629 13.758 0.989 1 83.56 88 SER A CA 1
ATOM 680 C C . SER A 1 88 ? 6.625 14.703 1.654 1 83.56 88 SER A C 1
ATOM 682 O O . SER A 1 88 ? 6.523 15.922 1.509 1 83.56 88 SER A O 1
ATOM 684 N N . GLY A 1 89 ? 7.094 14.344 2.865 1 67.12 89 GLY A N 1
ATOM 685 C CA . GLY A 1 89 ? 8.172 15.164 3.395 1 67.12 89 GLY A CA 1
ATOM 686 C C . GLY A 1 89 ? 9.523 14.836 2.787 1 67.12 89 GLY A C 1
ATOM 687 O O . GLY A 1 89 ? 9.766 13.703 2.363 1 67.12 89 GLY A O 1
ATOM 688 N N . GLY A 1 90 ? 10.609 16.094 3.049 1 54.59 90 GLY A N 1
ATOM 689 C CA . GLY A 1 90 ? 12.047 16.297 2.941 1 54.59 90 GLY A CA 1
ATOM 690 C C . GLY A 1 90 ? 12.711 15.367 1.938 1 54.59 90 GLY A C 1
ATOM 691 O O . GLY A 1 90 ? 12.094 14.414 1.47 1 54.59 90 GLY A O 1
ATOM 692 N N . SER A 1 91 ? 13.758 15.898 1.159 1 47.09 91 SER A N 1
ATOM 693 C CA . SER A 1 91 ? 14.859 15.039 0.728 1 47.09 91 SER A CA 1
ATOM 694 C C . SER A 1 91 ? 15.234 14.031 1.808 1 47.09 91 SER A C 1
ATOM 696 O O . SER A 1 91 ? 15.922 14.367 2.77 1 47.09 91 SER A O 1
ATOM 698 N N . GLY A 1 92 ? 14.352 13.469 2.385 1 40.34 92 GLY A N 1
ATOM 699 C CA . GLY A 1 92 ? 14.641 12.617 3.527 1 40.34 92 GLY A CA 1
ATOM 700 C C . GLY A 1 92 ? 15.945 11.852 3.391 1 40.34 92 GLY A C 1
ATOM 701 O O . GLY A 1 92 ? 16.531 11.805 2.307 1 40.34 92 GLY A O 1
ATOM 702 N N . PRO A 1 93 ? 16.609 11.719 4.602 1 39.44 93 PRO A N 1
ATOM 703 C CA . PRO A 1 93 ? 17.828 10.906 4.449 1 39.44 93 PRO A CA 1
ATOM 704 C C . PRO A 1 93 ? 17.609 9.711 3.518 1 39.44 93 PRO A C 1
ATOM 706 O O . PRO A 1 93 ? 16.484 9.242 3.35 1 39.44 93 PRO A O 1
ATOM 709 N N . PRO A 1 94 ? 18.625 9.492 2.758 1 40.12 94 PRO A N 1
ATOM 710 C CA . PRO A 1 94 ? 18.656 8.297 1.915 1 40.12 94 PRO A CA 1
ATOM 711 C C . PRO A 1 94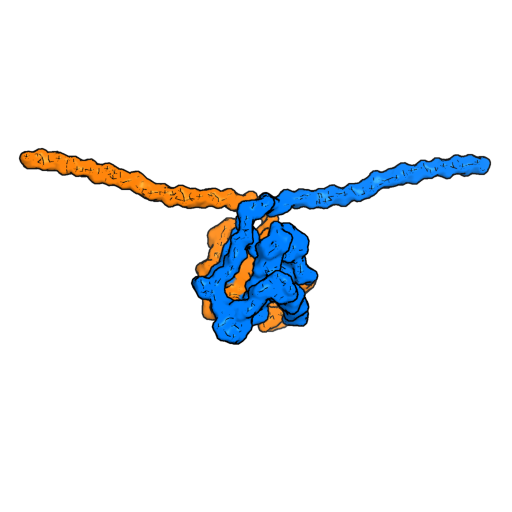 ? 18.062 7.074 2.609 1 40.12 94 PRO A C 1
ATOM 713 O O . PRO A 1 94 ? 18.109 6.973 3.838 1 40.12 94 PRO A O 1
ATOM 716 N N . LEU A 1 95 ? 16.906 6.535 2.172 1 44.06 95 LEU A N 1
ATOM 717 C CA . LEU A 1 95 ? 16.422 5.23 2.613 1 44.06 95 LEU A CA 1
ATOM 718 C C . LEU A 1 95 ? 17.531 4.438 3.283 1 44.06 95 LEU A C 1
ATOM 720 O O . LEU A 1 95 ? 18.688 4.461 2.824 1 44.06 95 LEU A O 1
ATOM 724 N N . PRO A 1 96 ? 17.516 4.145 4.441 1 37.38 96 PRO A N 1
ATOM 725 C CA . PRO A 1 96 ? 18.578 3.375 5.109 1 37.38 96 PRO A CA 1
ATOM 726 C C . PRO A 1 96 ? 19.188 2.311 4.207 1 37.38 96 PRO A C 1
ATOM 728 O O . PRO A 1 96 ? 18.484 1.686 3.412 1 37.38 96 PRO A O 1
ATOM 731 N N . GLN A 1 97 ? 20.438 2.559 3.701 1 34.16 97 GLN A N 1
ATOM 732 C CA . GLN A 1 97 ? 21.328 1.425 3.494 1 34.16 97 GLN A CA 1
ATOM 733 C C . GLN A 1 97 ? 21.109 0.349 4.551 1 34.16 97 GLN A C 1
ATOM 735 O O . GLN A 1 97 ? 20.906 0.659 5.727 1 34.16 97 GLN A O 1
ATOM 740 N N . GLU A 1 98 ? 20.609 -0.708 4.129 1 33.78 98 GLU A N 1
ATOM 741 C CA . GLU A 1 98 ? 20.531 -1.836 5.055 1 33.78 98 GLU A CA 1
ATOM 742 C C . GLU A 1 98 ? 21.641 -1.772 6.105 1 33.78 98 GLU A C 1
ATOM 744 O O . GLU A 1 98 ? 22.812 -1.884 5.777 1 33.78 98 GLU A O 1
ATOM 749 N N . LYS A 1 99 ? 21.703 -0.812 6.945 1 30.91 99 LYS A N 1
ATOM 750 C CA . LYS A 1 99 ? 22.656 -1.318 7.922 1 30.91 99 LYS A CA 1
ATOM 751 C C . LYS A 1 99 ? 22.391 -2.779 8.258 1 30.91 99 LYS A C 1
ATOM 753 O O . LYS A 1 99 ? 21.281 -3.125 8.695 1 30.91 99 LYS A O 1
ATOM 758 N N . GLU A 1 100 ? 22.906 -3.715 7.371 1 30.38 100 GLU A N 1
ATOM 759 C CA . GLU A 1 100 ? 23.062 -5.074 7.879 1 30.38 100 GLU A CA 1
ATOM 760 C C . GLU A 1 100 ? 23.281 -5.078 9.391 1 30.38 100 GLU A C 1
ATOM 762 O O . GLU A 1 100 ? 24.234 -4.477 9.891 1 30.38 100 GLU A O 1
ATOM 767 N N . ASP A 1 101 ? 22.266 -4.828 10.023 1 29.41 101 ASP A N 1
ATOM 768 C CA . ASP A 1 101 ? 22.5 -5.168 11.422 1 29.41 101 ASP A CA 1
ATOM 769 C C . ASP A 1 101 ? 23.531 -6.297 11.555 1 29.41 101 ASP A C 1
ATOM 771 O O . ASP A 1 101 ? 23.266 -7.426 11.125 1 29.41 101 ASP A O 1
ATOM 775 N N . THR A 1 102 ? 24.781 -5.953 11.219 1 28.42 102 THR A N 1
ATOM 776 C CA . THR A 1 102 ? 25.859 -6.699 11.875 1 28.42 102 THR A CA 1
ATOM 777 C C . THR A 1 102 ? 25.5 -6.988 13.328 1 28.42 102 THR A C 1
ATOM 779 O O . THR A 1 102 ? 25.359 -6.062 14.133 1 28.42 102 THR A O 1
ATOM 782 N N . TRP A 1 103 ? 24.484 -7.859 13.414 1 28.69 103 TRP A N 1
ATOM 783 C CA . TRP A 1 103 ? 24.375 -8.453 14.742 1 28.69 103 TRP A CA 1
ATOM 784 C C . TRP A 1 103 ? 25.734 -8.531 15.414 1 28.69 103 TRP A C 1
ATOM 786 O O . TRP A 1 103 ? 26.656 -9.156 14.891 1 28.69 103 TRP A O 1
ATOM 796 N N . CYS A 1 104 ? 26.188 -7.387 15.797 1 29.48 104 CYS A N 1
ATOM 797 C CA . CYS A 1 104 ? 27.344 -7.484 16.672 1 29.48 104 CYS A CA 1
ATOM 798 C C . CYS A 1 104 ? 27.219 -8.664 17.625 1 29.48 104 CYS A C 1
ATOM 800 O O . CYS A 1 104 ? 26.328 -8.68 18.5 1 29.48 104 CYS A O 1
ATOM 802 N N . VAL A 1 105 ? 27.25 -9.859 16.953 1 30.19 105 VAL A N 1
ATOM 803 C CA . VAL A 1 105 ? 27.422 -10.992 17.844 1 30.19 105 VAL A CA 1
ATOM 804 C C . VAL A 1 105 ? 28.438 -10.641 18.938 1 30.19 105 VAL A C 1
ATOM 806 O O . VAL A 1 105 ? 29.531 -10.156 18.641 1 30.19 105 VAL A O 1
ATOM 809 N N . PRO A 1 106 ? 27.844 -10.086 19.984 1 28.7 106 PRO A N 1
ATOM 810 C CA . PRO A 1 106 ? 28.844 -9.852 21.016 1 28.7 106 PRO A CA 1
ATOM 811 C C . PRO A 1 106 ? 30.016 -10.836 20.953 1 28.7 106 PRO A C 1
ATOM 813 O O . PRO A 1 106 ? 29.828 -11.992 20.547 1 28.7 106 PRO A O 1
ATOM 816 N N . LYS A 1 107 ? 31.172 -10.352 20.625 1 27.3 107 LYS A N 1
ATOM 817 C CA . LYS A 1 107 ? 32.375 -11.164 20.672 1 27.3 107 LYS A CA 1
ATOM 818 C C . LYS A 1 107 ? 32.281 -12.234 21.766 1 27.3 107 LYS A C 1
ATOM 820 O O . LYS A 1 107 ? 31.797 -11.969 22.859 1 27.3 107 LYS A O 1
ATOM 825 N N . PRO A 1 108 ? 32.125 -13.539 21.281 1 28.36 108 PRO A N 1
ATOM 826 C CA . PRO A 1 108 ? 32.125 -14.547 22.344 1 28.36 108 PRO A CA 1
ATOM 827 C C . PRO A 1 108 ? 33.031 -14.188 23.5 1 28.36 108 PRO A C 1
ATOM 829 O O . PRO A 1 108 ? 34.188 -13.836 23.297 1 28.36 108 PRO A O 1
ATOM 832 N N . GLY A 1 109 ? 32.438 -13.203 24.312 1 27.56 109 GLY A N 1
ATOM 833 C CA . GLY A 1 109 ? 33.281 -12.992 25.484 1 27.56 109 GLY A CA 1
ATOM 834 C C . GLY A 1 109 ? 34.094 -14.219 25.859 1 27.56 109 GLY A C 1
ATOM 835 O O . GLY A 1 109 ? 33.594 -15.336 25.812 1 27.56 109 GLY A O 1
ATOM 836 N N . THR A 1 110 ? 35.375 -14.188 25.391 1 30.59 110 THR A N 1
ATOM 837 C CA . THR A 1 110 ? 36.375 -15.188 25.781 1 30.59 110 THR A CA 1
ATOM 838 C C . THR A 1 110 ? 36.094 -15.672 27.203 1 30.59 110 THR A C 1
ATOM 840 O O . THR A 1 110 ? 36.125 -14.883 28.156 1 30.59 110 THR A O 1
ATOM 843 N N . GLN A 1 111 ? 35.094 -16.438 27.312 1 28.97 111 GLN A N 1
ATOM 844 C CA . GLN A 1 111 ? 34.969 -17.109 28.609 1 28.97 111 GLN A CA 1
ATOM 845 C C . GLN A 1 111 ? 36.344 -17.422 29.172 1 28.97 111 GLN A C 1
ATOM 847 O O . GLN A 1 111 ? 37.062 -18.266 28.625 1 28.97 111 GLN A O 1
ATOM 852 N N . THR A 1 112 ? 37.062 -16.359 29.562 1 30.98 112 THR A N 1
ATOM 853 C CA . THR A 1 112 ? 38.25 -16.703 30.344 1 30.98 112 THR A CA 1
ATOM 854 C C . THR A 1 112 ? 37.969 -17.875 31.266 1 30.98 112 THR A C 1
ATOM 856 O O . THR A 1 112 ? 37.125 -17.781 32.156 1 30.98 112 THR A O 1
ATOM 859 N N . MET A 1 113 ? 38.031 -19.031 30.609 1 29.2 113 MET A N 1
ATOM 860 C CA . MET A 1 113 ? 38.094 -20.281 31.344 1 29.2 113 MET A CA 1
ATOM 861 C C . MET A 1 113 ? 39 -20.172 32.562 1 29.2 113 MET A C 1
ATOM 863 O O . MET A 1 113 ? 40.219 -19.969 32.438 1 29.2 113 MET A O 1
ATOM 867 N N . HIS A 1 114 ? 38.688 -19.156 33.406 1 28.83 114 HIS A N 1
ATOM 868 C CA . HIS A 1 114 ? 39.531 -19.25 34.594 1 28.83 114 HIS A CA 1
ATOM 869 C C . HIS A 1 114 ? 39.5 -20.672 35.156 1 28.83 114 HIS A C 1
ATOM 871 O O . HIS A 1 114 ? 38.469 -21.219 35.469 1 28.83 114 HIS A O 1
ATOM 877 N N . TYR A 1 115 ? 40.312 -21.438 34.406 1 26.19 115 TYR A N 1
ATOM 878 C CA . TYR A 1 115 ? 40.781 -22.703 34.938 1 26.19 115 TYR A CA 1
ATOM 879 C C . TYR A 1 115 ? 41.219 -22.547 36.406 1 26.19 115 TYR A C 1
ATOM 881 O O . TYR A 1 115 ? 42.188 -21.844 36.688 1 26.19 115 TYR A O 1
ATOM 889 N N . ARG A 1 116 ? 40.312 -21.969 37.188 1 23.66 116 ARG A N 1
ATOM 890 C CA . ARG A 1 116 ? 40.812 -22.047 38.562 1 23.66 116 ARG A CA 1
ATOM 891 C C . ARG A 1 116 ? 41.219 -23.453 38.938 1 23.66 116 ARG A C 1
ATOM 893 O O . ARG A 1 116 ? 40.438 -24.391 38.812 1 23.66 116 ARG A O 1
ATOM 900 N N . THR A 1 117 ? 42.469 -23.672 38.594 1 27.2 117 THR A N 1
ATOM 901 C CA . THR A 1 117 ? 43.25 -24.75 39.156 1 27.2 117 THR A CA 1
ATOM 902 C C . THR A 1 117 ? 42.906 -24.984 40.625 1 27.2 117 THR A C 1
ATOM 904 O O . THR A 1 117 ? 42.938 -24.047 41.438 1 27.2 117 THR A O 1
ATOM 907 N N . SER A 1 118 ? 41.875 -25.844 40.938 1 25.08 118 SER A N 1
ATOM 908 C CA . SER A 1 118 ? 42.219 -26.422 42.219 1 25.08 118 SER A CA 1
ATOM 909 C C . SER A 1 118 ? 43.594 -27.125 42.156 1 25.08 118 SER A C 1
ATOM 911 O O . SER A 1 118 ? 43.938 -27.703 41.125 1 25.08 118 SER A O 1
ATOM 913 N N . LYS B 1 1 ? 15.273 -5.691 -2.859 1 85 1 LYS B N 1
ATOM 914 C CA . LYS B 1 1 ? 13.961 -6.297 -3.053 1 85 1 LYS B CA 1
ATOM 915 C C . LYS B 1 1 ? 12.883 -5.23 -3.203 1 85 1 LYS B C 1
ATOM 917 O O . LYS B 1 1 ? 12.961 -4.164 -2.586 1 85 1 LYS B O 1
ATOM 922 N N . SER B 1 2 ? 12.039 -5.488 -4.16 1 89.31 2 SER B N 1
ATOM 923 C CA . SER B 1 2 ? 10.914 -4.574 -4.305 1 89.31 2 SER B CA 1
ATOM 924 C C . SER B 1 2 ? 9.625 -5.328 -4.594 1 89.31 2 SER B C 1
ATOM 926 O O . SER B 1 2 ? 9.656 -6.465 -5.07 1 89.31 2 SER B O 1
ATOM 928 N N . TRP B 1 3 ? 8.516 -4.711 -4.172 1 94.38 3 TRP B N 1
ATOM 929 C CA . TRP B 1 3 ? 7.172 -5.246 -4.379 1 94.38 3 TRP B CA 1
ATOM 930 C C . TRP B 1 3 ? 6.277 -4.215 -5.059 1 94.38 3 TRP B C 1
ATOM 932 O O . TRP B 1 3 ? 6.645 -3.043 -5.176 1 94.38 3 TRP B O 1
ATOM 942 N N . CYS B 1 4 ? 5.234 -4.742 -5.516 1 95.25 4 CYS B N 1
ATOM 943 C CA . CYS B 1 4 ? 4.223 -3.896 -6.137 1 95.25 4 CYS B CA 1
ATOM 944 C C . CYS B 1 4 ? 2.861 -4.113 -5.484 1 95.25 4 CYS B C 1
ATOM 946 O O . CYS B 1 4 ? 2.35 -5.234 -5.457 1 95.25 4 CYS B O 1
ATOM 948 N N . VAL B 1 5 ? 2.271 -3.008 -4.945 1 96.94 5 VAL B N 1
ATOM 949 C CA . VAL B 1 5 ? 0.996 -3.139 -4.25 1 96.94 5 VAL B CA 1
ATOM 950 C C . VAL B 1 5 ? 0.026 -2.066 -4.742 1 96.94 5 VAL B C 1
ATOM 952 O O . VAL B 1 5 ? 0.445 -1.062 -5.32 1 96.94 5 VAL B O 1
ATOM 955 N N . ALA B 1 6 ? -1.246 -2.301 -4.387 1 97.5 6 ALA B N 1
ATOM 956 C CA . ALA B 1 6 ? -2.291 -1.378 -4.824 1 97.5 6 ALA B CA 1
ATOM 957 C C . ALA B 1 6 ? -2.238 -0.075 -4.031 1 97.5 6 ALA B C 1
ATOM 959 O O . ALA B 1 6 ? -1.996 -0.086 -2.822 1 97.5 6 ALA B O 1
ATOM 960 N N . LYS B 1 7 ? -2.535 0.958 -4.797 1 96.25 7 LYS B N 1
ATOM 961 C CA . LYS B 1 7 ? -2.787 2.209 -4.086 1 96.25 7 LYS B CA 1
ATOM 962 C C . LYS B 1 7 ? -4.027 2.102 -3.203 1 96.25 7 LYS B C 1
ATOM 964 O O . LYS B 1 7 ? -5.055 1.575 -3.631 1 96.25 7 LYS B O 1
ATOM 969 N N . PRO B 1 8 ? -3.914 2.65 -2.008 1 94.62 8 PRO B N 1
ATOM 970 C CA . PRO B 1 8 ? -5.035 2.498 -1.078 1 94.62 8 PRO B CA 1
ATOM 971 C C . PRO B 1 8 ? -6.301 3.207 -1.558 1 94.62 8 PRO B C 1
ATOM 973 O O . PRO B 1 8 ? -7.41 2.805 -1.2 1 94.62 8 PRO B O 1
ATOM 976 N N . ALA B 1 9 ? -6.16 4.199 -2.406 1 93.94 9 ALA B N 1
ATOM 977 C CA . ALA B 1 9 ? -7.32 5.008 -2.771 1 93.94 9 ALA B CA 1
ATOM 978 C C . ALA B 1 9 ? -7.797 4.676 -4.184 1 93.94 9 ALA B C 1
ATOM 980 O O . ALA B 1 9 ? -8.719 5.309 -4.699 1 93.94 9 ALA B O 1
ATOM 981 N N . ALA B 1 10 ? -7.141 3.736 -4.832 1 94.75 10 ALA B N 1
ATOM 982 C CA . ALA B 1 10 ? -7.594 3.379 -6.176 1 94.75 10 ALA B CA 1
ATOM 983 C C . ALA B 1 10 ? -9.039 2.885 -6.152 1 94.75 10 ALA B C 1
ATOM 985 O O . ALA B 1 10 ? -9.406 2.059 -5.316 1 94.75 10 ALA B O 1
ATOM 986 N N . PRO B 1 11 ? -9.852 3.445 -7.035 1 93 11 PRO B N 1
ATOM 987 C CA . PRO B 1 11 ? -11.258 3.035 -7.008 1 93 11 PRO B CA 1
ATOM 988 C C . PRO B 1 11 ? -11.461 1.577 -7.414 1 93 11 PRO B C 1
ATOM 990 O O . PRO B 1 11 ? -10.617 1.004 -8.109 1 93 11 PRO B O 1
ATOM 993 N N . GLN B 1 12 ? -12.594 1.096 -7.062 1 93.38 12 GLN B N 1
ATOM 994 C CA . GLN B 1 12 ? -12.891 -0.326 -7.219 1 93.38 12 GLN B CA 1
ATOM 995 C C . GLN B 1 12 ? -12.805 -0.747 -8.68 1 93.38 12 GLN B C 1
ATOM 997 O O . GLN B 1 12 ? -12.266 -1.811 -9 1 93.38 12 GLN B O 1
ATOM 1002 N N . HIS B 1 13 ? -13.344 0.065 -9.531 1 94.62 13 HIS B N 1
ATOM 1003 C CA . HIS B 1 13 ? -13.344 -0.322 -10.938 1 94.62 13 HIS B CA 1
ATOM 1004 C C . HIS B 1 13 ? -11.922 -0.401 -11.492 1 94.62 13 HIS B C 1
ATOM 1006 O O . HIS B 1 13 ? -11.609 -1.289 -12.281 1 94.62 13 HIS B O 1
ATOM 1012 N N . ALA B 1 14 ? -11.094 0.514 -11.102 1 95.44 14 ALA B N 1
ATOM 1013 C CA . ALA B 1 14 ? -9.703 0.49 -11.531 1 95.44 14 ALA B CA 1
ATOM 1014 C C . ALA B 1 14 ? -8.969 -0.712 -10.945 1 95.44 14 ALA B C 1
ATOM 1016 O O . ALA B 1 14 ? -8.148 -1.343 -11.625 1 95.44 14 ALA B O 1
ATOM 1017 N N . LEU B 1 15 ? -9.258 -1.049 -9.711 1 96.12 15 LEU B N 1
ATOM 1018 C CA . LEU B 1 15 ? -8.664 -2.211 -9.062 1 96.12 15 LEU B CA 1
ATOM 1019 C C . LEU B 1 15 ? -9.047 -3.496 -9.789 1 96.12 15 LEU B C 1
ATOM 1021 O O . LEU B 1 15 ? -8.203 -4.371 -10 1 96.12 15 LEU B O 1
ATOM 1025 N N . GLN B 1 16 ? -10.289 -3.531 -10.164 1 96.25 16 GLN B N 1
ATOM 1026 C CA . GLN B 1 16 ? -10.75 -4.73 -10.852 1 96.25 16 GLN B CA 1
ATOM 1027 C C . GLN B 1 16 ? -10.055 -4.898 -12.203 1 96.25 16 GLN B C 1
ATOM 1029 O O . GLN B 1 16 ? -9.672 -6.008 -12.578 1 96.25 16 GLN B O 1
ATOM 1034 N N . SER B 1 17 ? -9.922 -3.826 -12.867 1 97.25 17 SER B N 1
ATOM 1035 C CA . SER B 1 17 ? -9.234 -3.877 -14.148 1 97.25 17 SER B CA 1
ATOM 1036 C C . SER B 1 17 ? -7.785 -4.332 -13.984 1 97.25 17 SER B C 1
ATOM 1038 O O . SER B 1 17 ? -7.285 -5.129 -14.773 1 97.25 17 SER B O 1
ATOM 1040 N N . ALA B 1 18 ? -7.148 -3.803 -13.039 1 97.5 18 ALA B N 1
ATOM 1041 C CA . ALA B 1 18 ? -5.766 -4.176 -12.758 1 97.5 18 ALA B CA 1
ATOM 1042 C C . ALA B 1 18 ? -5.66 -5.648 -12.367 1 97.5 18 ALA B C 1
ATOM 1044 O O . ALA B 1 18 ? -4.727 -6.336 -12.773 1 97.5 18 ALA B O 1
ATOM 1045 N N . LEU B 1 19 ? -6.605 -6.117 -11.57 1 97.75 19 LEU B N 1
ATOM 1046 C CA . LEU B 1 19 ? -6.645 -7.516 -11.156 1 97.75 19 LEU B CA 1
ATOM 1047 C C . LEU B 1 19 ? -6.766 -8.438 -12.359 1 97.75 19 LEU B C 1
ATOM 1049 O O . LEU B 1 19 ? -6.012 -9.406 -12.484 1 97.75 19 LEU B O 1
ATOM 1053 N N . ASP B 1 20 ? -7.727 -8.125 -13.188 1 97.81 20 ASP B N 1
ATOM 1054 C CA . ASP B 1 20 ? -7.945 -8.93 -14.383 1 97.81 20 ASP B CA 1
ATOM 1055 C C . ASP B 1 20 ? -6.691 -8.969 -15.258 1 97.81 20 ASP B C 1
ATOM 1057 O O . ASP B 1 20 ? -6.305 -10.031 -15.75 1 97.81 20 ASP B O 1
ATOM 1061 N N . TYR B 1 21 ? -6.125 -7.871 -15.438 1 97.94 21 TYR B N 1
ATOM 1062 C CA . TYR B 1 21 ? -4.922 -7.789 -16.25 1 97.94 21 TYR B CA 1
ATOM 1063 C C . TYR B 1 21 ? -3.807 -8.648 -15.672 1 97.94 21 TYR B C 1
ATOM 1065 O O . TYR B 1 21 ? -3.215 -9.469 -16.375 1 97.94 21 TYR B O 1
ATOM 1073 N N . ALA B 1 22 ? -3.523 -8.414 -14.445 1 97.69 22 ALA B N 1
ATOM 1074 C CA . ALA B 1 22 ? -2.447 -9.141 -13.773 1 97.69 22 ALA B CA 1
ATOM 1075 C C . ALA B 1 22 ? -2.703 -10.648 -13.805 1 97.69 22 ALA B C 1
ATOM 1077 O O . ALA B 1 22 ? -1.774 -11.438 -13.977 1 97.69 22 ALA B O 1
ATOM 1078 N N . CYS B 1 23 ? -3.93 -10.969 -13.633 1 98.06 23 CYS B N 1
ATOM 1079 C CA . CYS B 1 23 ? -4.27 -12.383 -13.516 1 98.06 23 CYS B CA 1
ATOM 1080 C C . CYS B 1 23 ? -4.168 -13.078 -14.867 1 98.06 23 CYS B C 1
ATOM 1082 O O . CYS B 1 23 ? -4.129 -14.305 -14.938 1 98.06 23 CYS B O 1
ATOM 1084 N N . ASN B 1 24 ? -4.074 -12.367 -15.945 1 97.94 24 ASN B N 1
ATOM 1085 C CA . ASN B 1 24 ? -3.816 -12.953 -17.266 1 97.94 24 ASN B CA 1
ATOM 1086 C C . ASN B 1 24 ? -2.379 -13.445 -17.375 1 97.94 24 ASN B C 1
ATOM 1088 O O . ASN B 1 24 ? -2.078 -14.289 -18.234 1 97.94 24 ASN B O 1
ATOM 1092 N N . TYR B 1 25 ? -1.511 -12.93 -16.547 1 97.12 25 TYR B N 1
ATOM 1093 C CA . TYR B 1 25 ? -0.09 -13.227 -16.688 1 97.12 25 TYR B CA 1
ATOM 1094 C C . TYR B 1 25 ? 0.428 -14 -15.484 1 97.12 25 TYR B C 1
ATOM 1096 O O . TYR B 1 25 ? 1.473 -14.648 -15.555 1 97.12 25 TYR B O 1
ATOM 1104 N N . ALA B 1 26 ? -0.295 -13.875 -14.398 1 96.62 26 ALA B N 1
ATOM 1105 C CA . ALA B 1 26 ? 0.149 -14.5 -13.156 1 96.62 26 ALA B CA 1
ATOM 1106 C C . ALA B 1 26 ? -0.941 -15.398 -12.57 1 96.62 26 ALA B C 1
ATOM 1108 O O . ALA B 1 26 ? -2.119 -15.242 -12.898 1 96.62 26 ALA B O 1
ATOM 1109 N N . ASP B 1 27 ? -0.48 -16.328 -11.734 1 96.94 27 ASP B N 1
ATOM 1110 C CA . ASP B 1 27 ? -1.442 -17.172 -11.039 1 96.94 27 ASP B CA 1
ATOM 1111 C C . ASP B 1 27 ? -2.115 -16.406 -9.898 1 96.94 27 ASP B C 1
ATOM 1113 O O . ASP B 1 27 ? -1.465 -16.047 -8.914 1 96.94 27 ASP B O 1
ATOM 1117 N N . CYS B 1 28 ? -3.438 -16.234 -10.031 1 97.94 28 CYS B N 1
ATOM 1118 C CA . CYS B 1 28 ? -4.172 -15.477 -9.023 1 97.94 28 CYS B CA 1
ATOM 1119 C C . CYS B 1 28 ? -5.062 -16.391 -8.195 1 97.94 28 CYS B C 1
ATOM 1121 O O . CYS B 1 28 ? -5.867 -15.93 -7.383 1 97.94 28 CYS B O 1
ATOM 1123 N N . SER B 1 29 ? -4.82 -17.688 -8.273 1 98.06 29 SER B N 1
ATOM 1124 C CA . SER B 1 29 ? -5.656 -18.672 -7.598 1 98.06 29 SER B CA 1
ATOM 1125 C C . SER B 1 29 ? -5.594 -18.516 -6.082 1 98.06 29 SER B C 1
ATOM 1127 O O . SER B 1 29 ? -6.582 -18.734 -5.387 1 98.06 29 SER B O 1
ATOM 1129 N N . PRO B 1 30 ? -4.52 -18.047 -5.477 1 97.31 30 PRO B N 1
ATOM 1130 C CA . PRO B 1 30 ? -4.492 -17.891 -4.02 1 97.31 30 PRO B CA 1
ATOM 1131 C C . PRO B 1 30 ? -5.484 -16.828 -3.531 1 97.31 30 PRO B C 1
ATOM 1133 O O . PRO B 1 30 ? -5.836 -16.812 -2.35 1 97.31 30 PRO B O 1
ATOM 1136 N N . THR B 1 31 ? -5.93 -15.922 -4.434 1 97.56 31 THR B N 1
ATOM 1137 C CA . THR B 1 31 ? -6.801 -14.836 -4.008 1 97.56 31 THR B CA 1
ATOM 1138 C C . THR B 1 31 ? -8.266 -15.242 -4.102 1 97.56 31 THR B C 1
ATOM 1140 O O . THR B 1 31 ? -9.156 -14.484 -3.709 1 97.56 31 THR B O 1
ATOM 1143 N N . LYS B 1 32 ? -8.523 -16.422 -4.648 1 97.81 32 LYS B N 1
ATOM 1144 C CA . LYS B 1 32 ? -9.891 -16.922 -4.777 1 97.81 32 LYS B CA 1
ATOM 1145 C C . LYS B 1 32 ? -10.359 -17.594 -3.486 1 97.81 32 LYS B C 1
ATOM 1147 O O . LYS B 1 32 ? -9.539 -17.938 -2.633 1 97.81 32 LYS B O 1
ATOM 1152 N N . LYS B 1 33 ? -11.75 -17.609 -3.328 1 97.56 33 LYS B N 1
ATOM 1153 C CA . LYS B 1 33 ? -12.297 -18.281 -2.152 1 97.56 33 LYS B CA 1
ATOM 1154 C C . LYS B 1 33 ? -11.641 -19.641 -1.94 1 97.56 33 LYS B C 1
ATOM 1156 O O . LYS B 1 33 ? -11.547 -20.438 -2.875 1 97.56 33 LYS B O 1
ATOM 1161 N N . GLY B 1 34 ? -11.133 -19.844 -0.705 1 96.5 34 GLY B N 1
ATOM 1162 C CA . GLY B 1 34 ? -10.438 -21.078 -0.394 1 96.5 34 GLY B CA 1
ATO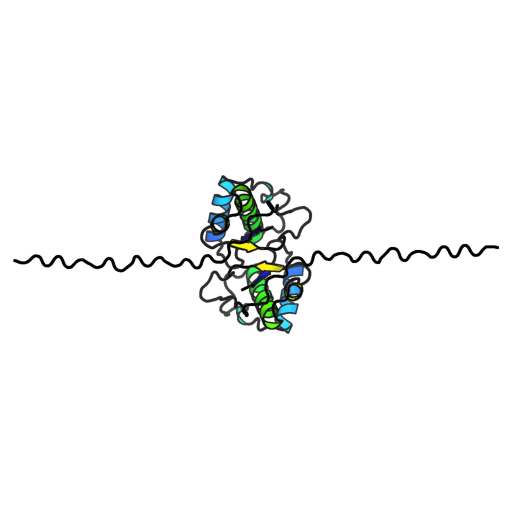M 1163 C C . GLY B 1 34 ? -8.93 -20.984 -0.581 1 96.5 34 GLY B C 1
ATOM 1164 O O . GLY B 1 34 ? -8.188 -21.875 -0.155 1 96.5 34 GLY B O 1
ATOM 1165 N N . GLY B 1 35 ? -8.461 -19.922 -1.213 1 96.88 35 GLY B N 1
ATOM 1166 C CA . GLY B 1 35 ? -7.039 -19.719 -1.429 1 96.88 35 GLY B CA 1
ATOM 1167 C C . GLY B 1 35 ? -6.328 -19.141 -0.222 1 96.88 35 GLY B C 1
ATOM 1168 O O . GLY B 1 35 ? -6.969 -18.562 0.66 1 96.88 35 GLY B O 1
ATOM 1169 N N . SER B 1 36 ? -4.996 -19.203 -0.212 1 95.56 36 SER B N 1
ATOM 1170 C CA . SER B 1 36 ? -4.18 -18.812 0.931 1 95.56 36 SER B CA 1
ATOM 1171 C C . SER B 1 36 ? -4.172 -17.297 1.108 1 95.56 36 SER B C 1
ATOM 1173 O O . SER B 1 36 ? -3.891 -16.797 2.199 1 95.56 36 SER B O 1
ATOM 1175 N N . CYS B 1 37 ? -4.469 -16.594 0.023 1 96.5 37 CYS B N 1
ATOM 1176 C CA . CYS B 1 37 ? -4.422 -15.133 0.091 1 96.5 37 CYS B CA 1
ATOM 1177 C C . CYS B 1 37 ? -5.801 -14.531 -0.128 1 96.5 37 CYS B C 1
ATOM 1179 O O . CYS B 1 37 ? -5.922 -13.383 -0.555 1 96.5 37 CYS B O 1
ATOM 1181 N N . TYR B 1 38 ? -6.801 -15.375 0.173 1 96.75 38 TYR B N 1
ATOM 1182 C CA . TYR B 1 38 ? -8.172 -14.891 0.051 1 96.75 38 TYR B CA 1
ATOM 1183 C C . TYR B 1 38 ? -8.531 -13.977 1.219 1 96.75 38 TYR B C 1
ATOM 1185 O O . TYR B 1 38 ? -9.156 -12.93 1.029 1 96.75 38 TYR B O 1
ATOM 1193 N N . ASP B 1 39 ? -8.023 -14.375 2.422 1 93.88 39 ASP B N 1
ATOM 1194 C CA . ASP B 1 39 ? -8.336 -13.586 3.611 1 93.88 39 ASP B CA 1
ATOM 1195 C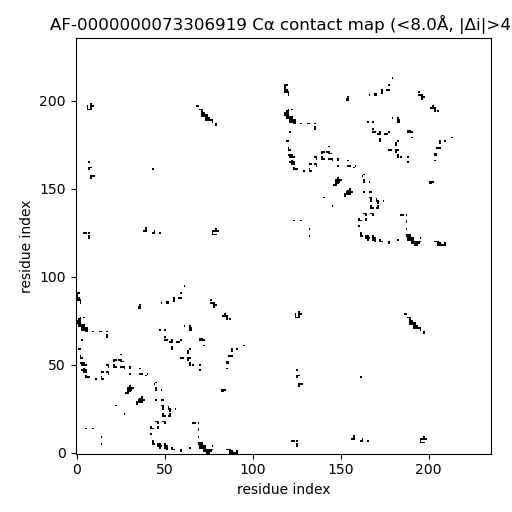 C . ASP B 1 39 ? -7.211 -12.609 3.936 1 93.88 39 ASP B C 1
ATOM 1197 O O . ASP B 1 39 ? -6.031 -12.977 3.889 1 93.88 39 ASP B O 1
ATOM 1201 N N . PRO B 1 40 ? -7.512 -11.328 4.363 1 94.19 40 PRO B N 1
ATOM 1202 C CA . PRO B 1 40 ? -8.875 -10.797 4.434 1 94.19 40 PRO B CA 1
ATOM 1203 C C . PRO B 1 40 ? -9.5 -10.594 3.053 1 94.19 40 PRO B C 1
ATOM 1205 O O . PRO B 1 40 ? -8.789 -10.32 2.082 1 94.19 40 PRO B O 1
ATOM 1208 N N . ASP B 1 41 ? -10.828 -10.789 2.977 1 93.75 41 ASP B N 1
ATOM 1209 C CA . ASP B 1 41 ? -11.594 -10.625 1.744 1 93.75 41 ASP B CA 1
ATOM 1210 C C . ASP B 1 41 ? -11.828 -9.141 1.439 1 93.75 41 ASP B C 1
ATOM 1212 O O . ASP B 1 41 ? -12.93 -8.633 1.631 1 93.75 41 ASP B O 1
ATOM 1216 N N . ARG B 1 42 ? -10.742 -8.516 0.859 1 93.69 42 ARG B N 1
ATOM 1217 C CA . ARG B 1 42 ? -10.734 -7.109 0.463 1 93.69 42 ARG B CA 1
ATOM 1218 C C . ARG B 1 42 ? -10.117 -6.934 -0.917 1 93.69 42 ARG B C 1
ATOM 1220 O O . ARG B 1 42 ? -9.07 -7.52 -1.213 1 93.69 42 ARG B O 1
ATOM 1227 N N . PRO B 1 43 ? -10.727 -6.121 -1.655 1 94.62 43 PRO B N 1
ATOM 1228 C CA . PRO B 1 43 ? -10.211 -5.957 -3.016 1 94.62 43 PRO B CA 1
ATOM 1229 C C . PRO B 1 43 ? -8.75 -5.504 -3.043 1 94.62 43 PRO B C 1
ATOM 1231 O O . PRO B 1 43 ? -7.949 -6.039 -3.814 1 94.62 43 PRO B O 1
ATOM 1234 N N . VAL B 1 44 ? -8.344 -4.602 -2.16 1 96.06 44 VAL B N 1
ATOM 1235 C CA . VAL B 1 44 ? -6.984 -4.066 -2.168 1 96.06 44 VAL B CA 1
ATOM 1236 C C . VAL B 1 44 ? -5.988 -5.184 -1.854 1 96.06 44 VAL B C 1
ATOM 1238 O O . VAL B 1 44 ? -4.879 -5.203 -2.391 1 96.06 44 VAL B O 1
ATOM 1241 N N . HIS B 1 45 ? -6.348 -6.102 -1.044 1 96.38 45 HIS B N 1
ATOM 1242 C CA . HIS B 1 45 ? -5.496 -7.234 -0.696 1 96.38 45 HIS B CA 1
ATOM 1243 C C . HIS B 1 45 ? -5.316 -8.172 -1.883 1 96.38 45 HIS B C 1
ATOM 1245 O O . HIS B 1 45 ? -4.188 -8.523 -2.234 1 96.38 45 HIS B O 1
ATOM 1251 N N . HIS B 1 46 ? -6.379 -8.539 -2.494 1 97.62 46 HIS B N 1
ATOM 1252 C CA . HIS B 1 46 ? -6.34 -9.453 -3.629 1 97.62 46 HIS B CA 1
ATOM 1253 C C . HIS B 1 46 ? -5.59 -8.836 -4.805 1 97.62 46 HIS B C 1
ATOM 1255 O O . HIS B 1 46 ? -4.742 -9.492 -5.418 1 97.62 46 HIS B O 1
ATOM 1261 N N . VAL B 1 47 ? -5.914 -7.629 -5.039 1 98.31 47 VAL B N 1
ATOM 1262 C CA . VAL B 1 47 ? -5.297 -6.957 -6.18 1 98.31 47 VAL B CA 1
ATOM 1263 C C . VAL B 1 47 ? -3.803 -6.77 -5.922 1 98.31 47 VAL B C 1
ATOM 1265 O O . VAL B 1 47 ? -2.986 -6.906 -6.836 1 98.31 47 VAL B O 1
ATOM 1268 N N . SER B 1 48 ? -3.416 -6.473 -4.711 1 97.94 48 SER B N 1
ATOM 1269 C CA . SER B 1 48 ? -2.004 -6.324 -4.375 1 97.94 48 SER B CA 1
ATOM 1270 C C . SER B 1 48 ? -1.242 -7.625 -4.605 1 97.94 48 SER B C 1
ATOM 1272 O O . SER B 1 48 ? -0.113 -7.609 -5.098 1 97.94 48 SER B O 1
ATOM 1274 N N . PHE B 1 49 ? -1.846 -8.711 -4.242 1 97.44 49 PHE B N 1
ATOM 1275 C CA . PHE B 1 49 ? -1.204 -10 -4.492 1 97.44 49 PHE B CA 1
ATOM 1276 C C . PHE B 1 49 ? -0.962 -10.203 -5.98 1 97.44 49 PHE B C 1
ATOM 1278 O O . PHE B 1 49 ? 0.146 -10.555 -6.395 1 97.44 49 PHE B O 1
ATOM 1285 N N . ALA B 1 50 ? -1.974 -9.969 -6.699 1 97.81 50 ALA B N 1
ATOM 1286 C CA . ALA B 1 50 ? -1.907 -10.156 -8.148 1 97.81 50 ALA B CA 1
ATOM 1287 C C . ALA B 1 50 ? -0.899 -9.203 -8.781 1 97.81 50 ALA B C 1
ATOM 1289 O O . ALA B 1 50 ? -0.101 -9.609 -9.633 1 97.81 50 ALA B O 1
ATOM 1290 N N . MET B 1 51 ? -0.934 -7.965 -8.375 1 97.38 51 MET B N 1
ATOM 1291 C CA . MET B 1 51 ? -0.007 -6.957 -8.883 1 97.38 51 MET B CA 1
ATOM 1292 C C . MET B 1 51 ? 1.438 -7.375 -8.625 1 97.38 51 MET B C 1
ATOM 1294 O O . MET B 1 51 ? 2.291 -7.234 -9.508 1 97.38 51 MET B O 1
ATOM 1298 N N . ASN B 1 52 ? 1.656 -7.852 -7.453 1 96.81 52 ASN B N 1
ATOM 1299 C CA . ASN B 1 52 ? 3.023 -8.234 -7.117 1 96.81 52 ASN B CA 1
ATOM 1300 C C . ASN B 1 52 ? 3.465 -9.477 -7.895 1 96.81 52 ASN B C 1
ATOM 1302 O O . ASN B 1 52 ? 4.609 -9.555 -8.344 1 96.81 52 ASN B O 1
ATOM 1306 N N . ALA B 1 53 ? 2.572 -10.453 -7.961 1 95.88 53 ALA B N 1
ATOM 1307 C CA . ALA B 1 53 ? 2.902 -11.641 -8.742 1 95.88 53 ALA B CA 1
ATOM 1308 C C . ALA B 1 53 ? 3.268 -11.273 -10.18 1 95.88 53 ALA B C 1
ATOM 1310 O O . ALA B 1 53 ? 4.266 -11.75 -10.719 1 95.88 53 ALA B O 1
ATOM 1311 N N . TYR B 1 54 ? 2.549 -10.422 -10.773 1 96.06 54 TYR B N 1
ATOM 1312 C CA . TYR B 1 54 ? 2.816 -9.922 -12.117 1 96.06 54 TYR B CA 1
ATOM 1313 C C . TYR B 1 54 ? 4.156 -9.203 -12.172 1 96.06 54 TYR B C 1
ATOM 1315 O O . TYR B 1 54 ? 4.973 -9.461 -13.062 1 96.06 54 TYR B O 1
ATOM 1323 N N . TYR B 1 55 ? 4.297 -8.281 -11.227 1 95.88 55 TYR B N 1
ATOM 1324 C CA . TYR B 1 55 ? 5.5 -7.457 -11.125 1 95.88 55 TYR B CA 1
ATOM 1325 C C . TYR B 1 55 ? 6.75 -8.32 -11.062 1 95.88 55 TYR B C 1
ATOM 1327 O O . TYR B 1 55 ? 7.727 -8.062 -11.781 1 95.88 55 TYR B O 1
ATOM 1335 N N . GLN B 1 56 ? 6.707 -9.328 -10.266 1 94.12 56 GLN B N 1
ATOM 1336 C CA . GLN B 1 56 ? 7.848 -10.227 -10.125 1 94.12 56 GLN B CA 1
ATOM 1337 C C . GLN B 1 56 ? 8.094 -11.016 -11.414 1 94.12 56 GLN B C 1
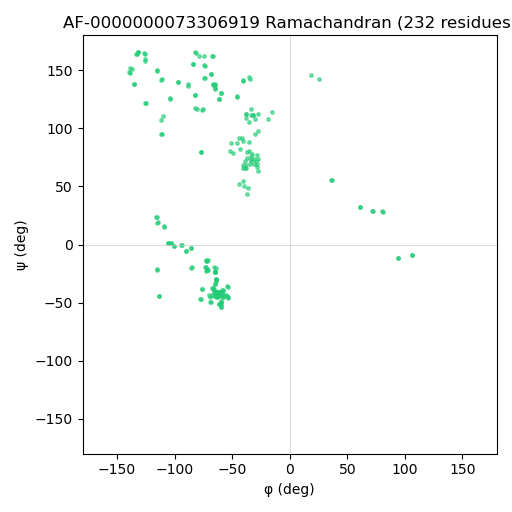ATOM 1339 O O . GLN B 1 56 ? 9.234 -11.172 -11.844 1 94.12 56 GLN B O 1
ATOM 1344 N N . LYS B 1 57 ? 7.023 -11.484 -11.969 1 92.75 57 LYS B N 1
ATOM 1345 C CA . LYS B 1 57 ? 7.117 -12.312 -13.172 1 92.75 57 LYS B CA 1
ATOM 1346 C C . LYS B 1 57 ? 7.684 -11.508 -14.336 1 92.75 57 LYS B C 1
ATOM 1348 O O . LYS B 1 57 ? 8.422 -12.047 -15.164 1 92.75 57 LYS B O 1
ATOM 1353 N N . MET B 1 58 ? 7.441 -10.188 -14.391 1 94.19 58 MET B N 1
ATOM 1354 C CA . MET B 1 58 ? 7.77 -9.367 -15.555 1 94.19 58 MET B CA 1
ATOM 1355 C C . MET B 1 58 ? 9.148 -8.734 -15.398 1 94.19 58 MET B C 1
ATOM 1357 O O . MET B 1 58 ? 9.555 -7.906 -16.219 1 94.19 58 MET B O 1
ATOM 1361 N N . GLY B 1 59 ? 9.836 -8.984 -14.289 1 89.75 59 GLY B N 1
ATOM 1362 C CA . GLY B 1 59 ? 11.219 -8.562 -14.172 1 89.75 59 GLY B CA 1
ATOM 1363 C C . GLY B 1 59 ? 11.406 -7.375 -13.258 1 89.75 59 GLY B C 1
ATOM 1364 O O . GLY B 1 59 ? 12.5 -6.801 -13.188 1 89.75 59 GLY B O 1
ATOM 1365 N N . ARG B 1 60 ? 10.398 -6.66 -12.75 1 91.06 60 ARG B N 1
ATOM 1366 C CA . ARG B 1 60 ? 10.414 -5.699 -11.656 1 91.06 60 ARG B CA 1
ATOM 1367 C C . ARG B 1 60 ? 10.93 -4.34 -12.125 1 91.06 60 ARG B C 1
ATOM 1369 O O . ARG B 1 60 ? 11.609 -3.641 -11.383 1 91.06 60 ARG B O 1
ATOM 1376 N N . ASN B 1 61 ? 10.68 -4.121 -13.422 1 84.81 61 ASN B N 1
ATOM 1377 C CA . ASN B 1 61 ? 10.93 -2.744 -13.828 1 84.81 61 ASN B CA 1
ATOM 1378 C C . ASN B 1 61 ? 9.852 -1.799 -13.312 1 84.81 61 ASN B C 1
ATOM 1380 O O . ASN B 1 61 ? 8.727 -2.227 -13.039 1 84.81 61 ASN B O 1
ATOM 1384 N N . GLN B 1 62 ? 10.188 -0.526 -13.133 1 83.5 62 GLN B N 1
ATOM 1385 C CA . GLN B 1 62 ? 9.234 0.445 -12.602 1 83.5 62 GLN B CA 1
ATOM 1386 C C . GLN B 1 62 ? 7.941 0.446 -13.414 1 83.5 62 GLN B C 1
ATOM 1388 O O . GLN B 1 62 ? 6.852 0.584 -12.852 1 83.5 62 GLN B O 1
ATOM 1393 N N . TRP B 1 63 ? 8.117 0.26 -14.695 1 88.44 63 TRP B N 1
ATOM 1394 C CA . TRP B 1 63 ? 6.938 0.322 -15.547 1 88.44 63 TRP B CA 1
ATOM 1395 C C . TRP B 1 63 ? 6.07 -0.917 -15.367 1 88.44 63 TRP B C 1
ATOM 1397 O O . TRP B 1 63 ? 4.898 -0.924 -15.758 1 88.44 63 TRP B O 1
ATOM 1407 N N . ASN B 1 64 ? 6.688 -2.004 -14.805 1 92.06 64 ASN B N 1
ATOM 1408 C CA . ASN B 1 64 ? 5.898 -3.203 -14.547 1 92.06 64 ASN B CA 1
ATOM 1409 C C . ASN B 1 64 ? 4.926 -2.992 -13.391 1 92.06 64 ASN B C 1
ATOM 1411 O O . ASN B 1 64 ? 3.992 -3.777 -13.203 1 92.06 64 ASN B O 1
ATOM 1415 N N . CYS B 1 65 ? 5.117 -1.905 -12.617 1 92.69 65 CYS B N 1
ATOM 1416 C CA . CYS B 1 65 ? 4.258 -1.683 -11.461 1 92.69 65 CYS B CA 1
ATOM 1417 C C . CYS B 1 65 ? 3.42 -0.423 -11.641 1 92.69 65 CYS B C 1
ATOM 1419 O O . CYS B 1 65 ? 2.777 0.04 -10.695 1 92.69 65 CYS B O 1
ATOM 1421 N N . HIS B 1 66 ? 3.225 0.118 -12.781 1 85.94 66 HIS B N 1
ATOM 1422 C CA . HIS B 1 66 ? 2.375 1.288 -12.977 1 85.94 66 HIS B CA 1
ATOM 1423 C C . HIS B 1 66 ? 0.898 0.907 -12.953 1 85.94 66 HIS B C 1
ATOM 1425 O O . HIS B 1 66 ? 0.102 1.537 -12.25 1 85.94 66 HIS B O 1
ATOM 1431 N N . LEU B 1 67 ? 0.519 -0.153 -13.688 1 92.81 67 LEU B N 1
ATOM 1432 C CA . LEU B 1 67 ? -0.812 -0.736 -13.82 1 92.81 67 LEU B CA 1
ATOM 1433 C C . LEU B 1 67 ? -1.885 0.347 -13.805 1 92.81 67 LEU B C 1
ATOM 1435 O O . LEU B 1 67 ? -2.789 0.317 -12.961 1 92.81 67 LEU B O 1
ATOM 1439 N N . ASN B 1 68 ? -1.729 1.308 -14.719 1 88 68 ASN B N 1
ATOM 1440 C CA . ASN B 1 68 ? -2.645 2.432 -14.875 1 88 68 ASN B CA 1
ATOM 1441 C C . ASN B 1 68 ? -2.705 3.285 -13.609 1 88 68 ASN B C 1
ATOM 1443 O O . ASN B 1 68 ? -3.787 3.686 -13.18 1 88 68 ASN B O 1
ATOM 1447 N N . ASN B 1 69 ? -1.603 3.348 -12.938 1 89.12 69 ASN B N 1
ATOM 1448 C CA . ASN B 1 69 ? -1.41 4.223 -11.789 1 89.12 69 ASN B CA 1
ATOM 1449 C C . ASN B 1 69 ? -2.195 3.732 -10.57 1 89.12 69 ASN B C 1
ATOM 1451 O O . ASN B 1 69 ? -2.629 4.535 -9.742 1 89.12 69 ASN B O 1
ATOM 1455 N N . THR B 1 70 ? -2.406 2.461 -10.492 1 94.81 70 THR B N 1
ATOM 1456 C CA . THR B 1 70 ? -3.176 1.919 -9.375 1 94.81 70 THR B CA 1
ATOM 1457 C C . THR B 1 70 ? -2.252 1.271 -8.344 1 94.81 70 THR B C 1
ATOM 1459 O O . THR B 1 70 ? -2.721 0.684 -7.367 1 94.81 70 THR B O 1
ATOM 1462 N N . SER B 1 71 ? -0.961 1.342 -8.633 1 96.06 71 SER B N 1
ATOM 1463 C CA . SER B 1 71 ? -0.047 0.58 -7.789 1 96.06 71 SER B CA 1
ATOM 1464 C C . SER B 1 71 ? 1.149 1.425 -7.363 1 96.06 71 SER B C 1
ATOM 1466 O O . SER B 1 71 ? 1.353 2.525 -7.879 1 96.06 71 SER B O 1
ATOM 1468 N N . LEU B 1 72 ? 1.794 0.923 -6.367 1 92.56 72 LEU B N 1
ATOM 1469 C CA . LEU B 1 72 ? 3.006 1.562 -5.867 1 92.56 72 LEU B CA 1
ATOM 1470 C C . LEU B 1 72 ? 4.066 0.522 -5.527 1 92.56 72 LEU B C 1
ATOM 1472 O O . LEU B 1 72 ? 3.744 -0.571 -5.059 1 92.56 72 LEU B O 1
ATOM 1476 N N . ILE B 1 73 ? 5.301 0.985 -5.734 1 89.19 73 ILE B N 1
ATOM 1477 C CA . ILE B 1 73 ? 6.434 0.134 -5.395 1 89.19 73 ILE B CA 1
ATOM 1478 C C . ILE B 1 73 ? 6.727 0.239 -3.898 1 89.19 73 ILE B C 1
ATOM 1480 O O . ILE B 1 73 ? 6.77 1.34 -3.344 1 89.19 73 ILE B O 1
ATOM 1484 N N . SER B 1 74 ? 6.801 -0.917 -3.346 1 89.62 74 SER B N 1
ATOM 1485 C CA . SER B 1 74 ? 7.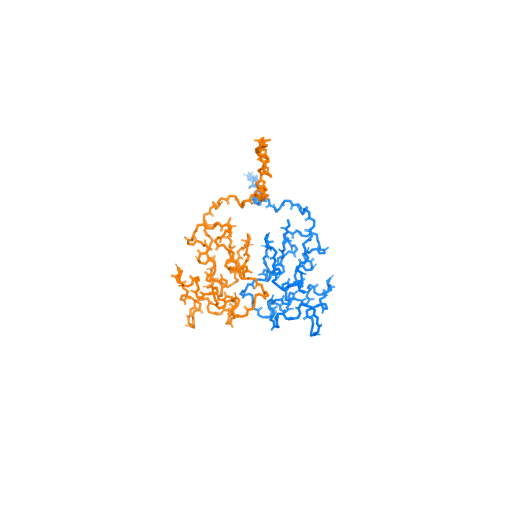176 -1.011 -1.938 1 89.62 74 SER B CA 1
ATOM 1486 C C . SER B 1 74 ? 8.547 -1.655 -1.773 1 89.62 74 SER B C 1
ATOM 1488 O O . SER B 1 74 ? 8.875 -2.613 -2.477 1 89.62 74 SER B O 1
ATOM 1490 N N . LEU B 1 75 ? 9.273 -1.071 -0.77 1 83.38 75 LEU B N 1
ATOM 1491 C CA . LEU B 1 75 ? 10.594 -1.634 -0.491 1 83.38 75 LEU B CA 1
ATOM 1492 C C . LEU B 1 75 ? 10.547 -2.549 0.728 1 83.38 75 LEU B C 1
ATOM 1494 O O . LEU B 1 75 ? 11.57 -3.107 1.13 1 83.38 75 LEU B O 1
ATOM 1498 N N . ALA B 1 76 ? 9.383 -2.637 1.284 1 84 76 ALA B N 1
ATOM 1499 C CA . ALA B 1 76 ? 9.164 -3.549 2.404 1 84 76 ALA B CA 1
ATOM 1500 C C . ALA B 1 76 ? 8.172 -4.645 2.035 1 84 76 ALA B C 1
ATOM 1502 O O . ALA B 1 76 ? 7.27 -4.426 1.218 1 84 76 ALA B O 1
ATOM 1503 N N . ASP B 1 77 ? 8.375 -5.781 2.662 1 88.75 77 ASP B N 1
ATOM 1504 C CA . ASP B 1 77 ? 7.492 -6.922 2.432 1 88.75 77 ASP B CA 1
ATOM 1505 C C . ASP B 1 77 ? 6.059 -6.598 2.848 1 88.75 77 ASP B C 1
ATOM 1507 O O . ASP B 1 77 ? 5.797 -6.316 4.02 1 88.75 77 ASP B O 1
ATOM 1511 N N . PRO B 1 78 ? 5.148 -6.781 1.911 1 93.94 78 PRO B N 1
ATOM 1512 C CA . PRO B 1 78 ? 3.762 -6.441 2.246 1 93.94 78 PRO B CA 1
ATOM 1513 C C . PRO B 1 78 ? 3.027 -7.586 2.943 1 93.94 78 PRO B C 1
ATOM 1515 O O . PRO B 1 78 ? 1.891 -7.41 3.393 1 93.94 78 PRO B O 1
ATOM 1518 N N . SER B 1 79 ? 3.67 -8.688 3.094 1 93.81 79 SER B N 1
ATOM 1519 C CA . SER B 1 79 ? 2.994 -9.812 3.725 1 93.81 79 SER B CA 1
ATOM 1520 C C . SER B 1 79 ? 2.652 -9.508 5.18 1 93.81 79 SER B C 1
ATOM 1522 O O . SER B 1 79 ? 3.447 -8.898 5.895 1 93.81 79 SER B O 1
ATOM 1524 N N . TYR B 1 80 ? 1.436 -9.859 5.461 1 91.62 80 TYR B N 1
ATOM 1525 C CA . TYR B 1 80 ? 1.035 -9.734 6.859 1 91.62 80 TYR B CA 1
ATOM 1526 C C . TYR B 1 80 ? 0.77 -11.102 7.473 1 91.62 80 TYR B C 1
ATOM 1528 O O . TYR B 1 80 ? 1.239 -11.391 8.578 1 91.62 80 TYR B O 1
ATOM 1536 N N . ASN B 1 81 ? 0.038 -11.945 6.688 1 87.81 81 ASN B N 1
ATOM 1537 C CA . ASN B 1 81 ? -0.281 -13.32 7.059 1 87.81 81 ASN B CA 1
ATOM 1538 C C . ASN B 1 81 ? 0.806 -14.289 6.605 1 87.81 81 ASN B C 1
ATOM 1540 O O . ASN B 1 81 ? 1.277 -14.219 5.469 1 87.81 81 ASN B O 1
ATOM 1544 N N . PRO B 1 82 ? 1.125 -15.234 7.512 1 88.62 82 PRO B N 1
ATOM 1545 C CA . PRO B 1 82 ? 2.146 -16.203 7.105 1 88.62 82 PRO B CA 1
ATOM 1546 C C . PRO B 1 82 ? 1.7 -17.078 5.938 1 88.62 82 PRO B C 1
ATOM 1548 O O . PRO B 1 82 ? 2.537 -17.609 5.203 1 88.62 82 PRO B O 1
ATOM 1551 N N . CYS B 1 83 ? 0.406 -17.203 5.785 1 89.81 83 CYS B N 1
ATOM 1552 C CA . CYS B 1 83 ? -0.095 -18.078 4.73 1 89.81 83 CYS B CA 1
ATOM 1553 C C . CYS B 1 83 ? -0.189 -17.328 3.404 1 89.81 83 CYS B C 1
ATOM 1555 O O . CYS B 1 83 ? -0.302 -17.953 2.346 1 89.81 83 CYS B O 1
ATOM 1557 N N . CYS B 1 84 ? -0.222 -16.047 3.467 1 93.19 84 CYS B N 1
ATOM 1558 C CA . CYS B 1 84 ? -0.225 -15.234 2.258 1 93.19 84 CYS B CA 1
ATOM 1559 C C . CYS B 1 84 ? 1.086 -14.469 2.113 1 93.19 84 CYS B C 1
ATOM 1561 O O . CYS B 1 84 ? 1.224 -13.359 2.629 1 93.19 84 CYS B O 1
ATOM 1563 N N . GLN B 1 85 ? 1.989 -15.062 1.363 1 90.94 85 GLN B N 1
ATOM 1564 C CA . GLN B 1 85 ? 3.307 -14.453 1.197 1 90.94 85 GLN B CA 1
ATOM 1565 C C . GLN B 1 85 ? 3.439 -13.789 -0.169 1 90.94 85 GLN B C 1
ATOM 1567 O O . GLN B 1 85 ? 3.17 -14.414 -1.198 1 90.94 85 GLN B O 1
ATOM 1572 N N . PHE B 1 86 ? 3.816 -12.539 -0.083 1 92.88 86 PHE B N 1
ATOM 1573 C CA . PHE B 1 86 ? 4.172 -11.852 -1.318 1 92.88 86 PHE B CA 1
ATOM 1574 C C . PHE B 1 86 ? 5.605 -12.172 -1.725 1 92.88 86 PHE B C 1
ATOM 1576 O O . PHE B 1 86 ? 6.543 -11.938 -0.96 1 92.88 86 PHE B O 1
ATOM 1583 N N . VAL B 1 87 ? 5.715 -12.766 -2.811 1 89.38 87 VAL B N 1
ATOM 1584 C CA . VAL B 1 87 ? 7.035 -13.164 -3.283 1 89.38 87 VAL B CA 1
ATOM 1585 C C . VAL B 1 87 ? 7.863 -11.93 -3.613 1 89.38 87 VAL B C 1
ATOM 1587 O O . VAL B 1 87 ? 7.312 -10.883 -3.961 1 89.38 87 VAL B O 1
ATOM 1590 N N . SER B 1 88 ? 9.062 -11.875 -3.295 1 83.62 88 SER B N 1
ATOM 1591 C CA . SER B 1 88 ? 9.992 -10.82 -3.689 1 83.62 88 SER B CA 1
ATOM 1592 C C . SER B 1 88 ? 11.047 -11.344 -4.66 1 83.62 88 SER B C 1
ATOM 1594 O O . SER B 1 88 ? 11.492 -12.484 -4.539 1 83.62 88 SER B O 1
ATOM 1596 N N . GLY B 1 89 ? 10.938 -10.953 -5.973 1 66.56 89 GLY B N 1
ATOM 1597 C CA . GLY B 1 89 ? 12.055 -11.312 -6.832 1 66.56 89 GLY B CA 1
ATOM 1598 C C . GLY B 1 89 ? 13.281 -10.453 -6.605 1 66.56 89 GLY B C 1
ATOM 1599 O O . GLY B 1 89 ? 13.172 -9.312 -6.141 1 66.56 89 GLY B O 1
ATOM 1600 N N . GLY B 1 90 ? 14.688 -11.156 -7.242 1 54.53 90 GLY B N 1
ATOM 1601 C CA . GLY B 1 90 ? 16.078 -10.812 -7.512 1 54.53 90 GLY B CA 1
ATOM 1602 C C . GLY B 1 90 ? 16.547 -9.594 -6.738 1 54.53 90 GLY B C 1
ATOM 1603 O O . GLY B 1 90 ? 15.742 -8.875 -6.148 1 54.53 90 GLY B O 1
ATOM 1604 N N . SER B 1 91 ? 17.906 -9.586 -6.301 1 47.09 91 SER B N 1
ATOM 1605 C CA . SER B 1 91 ? 18.625 -8.328 -6.129 1 47.09 91 SER B CA 1
ATOM 1606 C C . SER B 1 91 ? 18.219 -7.32 -7.203 1 47.09 91 SER B C 1
ATOM 1608 O O . SER B 1 91 ? 18.656 -7.426 -8.352 1 47.09 91 SER B O 1
ATOM 1610 N N . GLY B 1 92 ? 17.078 -7.145 -7.41 1 40.12 92 GLY B N 1
ATOM 1611 C CA . GLY B 1 92 ? 16.641 -6.301 -8.508 1 40.12 92 GLY B CA 1
ATOM 1612 C C . GLY B 1 92 ? 17.562 -5.121 -8.758 1 40.12 92 GLY B C 1
ATOM 1613 O O . GLY B 1 92 ? 18.406 -4.809 -7.934 1 40.12 92 GLY B O 1
ATOM 1614 N N . PRO B 1 93 ? 17.703 -4.84 -10.102 1 39.31 93 PRO B N 1
ATOM 1615 C CA . PRO B 1 93 ? 18.531 -3.641 -10.289 1 39.31 93 PRO B CA 1
ATOM 1616 C C . PRO B 1 93 ? 18.203 -2.547 -9.273 1 39.31 93 PRO B C 1
ATOM 1618 O O . PRO B 1 93 ? 17.109 -2.512 -8.719 1 39.31 93 PRO B O 1
ATOM 1621 N N . PRO B 1 94 ? 19.234 -1.919 -8.852 1 40.25 94 PRO B N 1
ATOM 1622 C CA . PRO B 1 94 ? 19.062 -0.729 -8.016 1 40.25 94 PRO B CA 1
ATOM 1623 C C . PRO B 1 94 ? 17.875 0.123 -8.453 1 40.25 94 PRO B C 1
ATOM 1625 O O . PRO B 1 94 ? 17.531 0.148 -9.641 1 40.25 94 PRO B O 1
ATOM 1628 N N . LEU B 1 95 ? 16.797 0.234 -7.676 1 44.03 95 LEU B N 1
ATOM 1629 C CA . LEU B 1 95 ? 15.719 1.191 -7.926 1 44.03 95 LEU B CA 1
ATOM 1630 C C . LEU B 1 95 ? 16.188 2.301 -8.859 1 44.03 95 LEU B C 1
ATOM 1632 O O . LEU B 1 95 ? 17.281 2.84 -8.688 1 44.03 95 LEU B O 1
ATOM 1636 N N . PRO B 1 96 ? 15.805 2.395 -10.031 1 37.56 96 PRO B N 1
ATOM 1637 C CA . PRO B 1 96 ? 16.234 3.469 -10.93 1 37.56 96 PRO B CA 1
ATOM 1638 C C . PRO B 1 96 ? 16.359 4.816 -10.219 1 37.56 96 PRO B C 1
ATOM 1640 O O . PRO B 1 96 ? 15.586 5.109 -9.305 1 37.56 96 PRO B O 1
ATOM 1643 N N . GLN B 1 97 ? 17.625 5.309 -10.023 1 34.25 97 GLN B N 1
ATOM 1644 C CA . GLN B 1 97 ? 17.828 6.754 -9.984 1 34.25 97 GLN B CA 1
ATOM 1645 C C . GLN B 1 97 ? 16.859 7.469 -10.922 1 34.25 97 GLN B C 1
ATOM 1647 O O . GLN B 1 97 ? 16.562 6.977 -12.016 1 34.25 97 GLN B O 1
ATOM 1652 N N . GLU B 1 98 ? 16.062 8.227 -10.359 1 34.22 98 GLU B N 1
ATOM 1653 C CA . GLU B 1 98 ? 15.195 9.086 -11.164 1 34.22 98 GLU B CA 1
ATOM 1654 C C . GLU B 1 98 ? 15.844 9.422 -12.5 1 34.22 98 GLU B C 1
ATOM 1656 O O . GLU B 1 98 ? 16.875 10.109 -12.539 1 34.22 98 GLU B O 1
ATOM 1661 N N . LYS B 1 99 ? 16.062 8.547 -13.391 1 30.88 99 LYS B N 1
ATOM 1662 C CA . LYS B 1 99 ? 16.344 9.312 -14.602 1 30.88 99 LYS B CA 1
ATOM 1663 C C . LYS B 1 99 ? 15.336 10.445 -14.789 1 30.88 99 LYS B C 1
ATOM 1665 O O . LYS B 1 99 ? 14.133 10.203 -14.812 1 30.88 99 LYS B O 1
ATOM 1670 N N . GLU B 1 100 ? 15.633 11.641 -14.164 1 31.27 100 GLU B N 1
ATOM 1671 C CA . GLU B 1 100 ? 14.969 12.852 -14.641 1 31.27 100 GLU B CA 1
ATOM 1672 C C . GLU B 1 100 ? 14.617 12.742 -16.125 1 31.27 100 GLU B C 1
ATOM 1674 O O . GLU B 1 100 ? 15.5 12.539 -16.953 1 31.27 100 GLU B O 1
ATOM 1679 N N . ASP B 1 101 ? 13.664 12.062 -16.359 1 30.23 101 ASP B N 1
ATOM 1680 C CA . ASP B 1 101 ? 13.227 12.258 -17.75 1 30.23 101 ASP B CA 1
ATOM 1681 C C . ASP B 1 101 ? 13.523 13.68 -18.219 1 30.23 101 ASP B C 1
ATOM 1683 O O . ASP B 1 101 ? 12.922 14.641 -17.719 1 30.23 101 ASP B O 1
ATOM 1687 N N . THR B 1 102 ? 14.828 13.992 -18.391 1 29.05 102 THR B N 1
ATOM 1688 C CA . THR B 1 102 ? 15.148 15.031 -19.359 1 29.05 102 THR B CA 1
ATOM 1689 C C . THR B 1 102 ? 14.281 14.891 -20.609 1 29.05 102 THR B C 1
ATOM 1691 O O . THR B 1 102 ? 14.383 13.898 -21.328 1 29.05 102 THR B O 1
ATOM 1694 N N . TRP B 1 103 ? 12.984 15.172 -20.359 1 29.33 103 TRP B N 1
ATOM 1695 C CA . TRP B 1 103 ? 12.211 15.414 -21.562 1 29.33 103 TRP B CA 1
ATOM 1696 C C . TRP B 1 103 ? 13.07 16.062 -22.641 1 29.33 103 TRP B C 1
ATOM 1698 O O . TRP B 1 103 ? 13.664 17.125 -22.422 1 29.33 103 TRP B O 1
ATOM 1708 N N . CYS B 1 104 ? 13.844 15.258 -23.266 1 30.56 104 CYS B N 1
ATOM 1709 C CA . CYS B 1 104 ? 14.484 15.766 -24.469 1 30.56 104 CYS B CA 1
ATOM 1710 C C . CYS B 1 104 ? 13.523 16.641 -25.266 1 30.56 104 CYS B C 1
ATOM 1712 O O . CYS B 1 104 ? 12.523 16.156 -25.797 1 30.56 104 CYS B O 1
ATOM 1714 N N . VAL B 1 105 ? 13.172 17.812 -24.594 1 30.91 105 VAL B N 1
ATOM 1715 C CA . VAL B 1 105 ? 12.508 18.781 -25.453 1 30.91 105 VAL B CA 1
ATOM 1716 C C . VAL B 1 105 ? 13.211 18.828 -26.812 1 30.91 105 VAL B C 1
ATOM 1718 O O . VAL B 1 105 ? 14.438 18.969 -26.875 1 30.91 105 VAL B O 1
ATOM 1721 N N . PRO B 1 106 ? 12.664 17.984 -27.672 1 29.53 106 PRO B N 1
ATOM 1722 C CA . PRO B 1 106 ? 13.289 18.125 -29 1 29.53 106 PRO B CA 1
ATOM 1723 C C . PRO B 1 106 ? 13.758 19.562 -29.281 1 29.53 106 PRO B C 1
ATOM 1725 O O . PRO B 1 106 ? 13.125 20.516 -28.828 1 29.53 106 PRO B O 1
ATOM 1728 N N . LYS B 1 107 ? 15.055 19.734 -29.328 1 28.58 107 LYS B N 1
ATOM 1729 C CA . LYS B 1 107 ? 15.625 21.016 -29.75 1 28.58 107 LYS B CA 1
ATOM 1730 C C . LYS B 1 107 ? 14.734 21.688 -30.781 1 28.58 107 LYS B C 1
ATOM 1732 O O . LYS B 1 107 ? 14.18 21.031 -31.672 1 28.58 107 LYS B O 1
ATOM 1737 N N . PRO B 1 108 ? 14.094 22.844 -30.328 1 29.78 108 PRO B N 1
ATOM 1738 C CA . PRO B 1 108 ? 13.328 23.547 -31.359 1 29.78 108 PRO B CA 1
ATOM 1739 C C . PRO B 1 108 ? 13.984 23.469 -32.719 1 29.78 108 PRO B C 1
ATOM 1741 O O . PRO B 1 108 ? 15.18 23.734 -32.875 1 29.78 108 PRO B O 1
ATOM 1744 N N . GLY B 1 109 ? 13.727 22.25 -33.375 1 29.12 109 GLY B N 1
ATOM 1745 C CA . GLY B 1 109 ? 14.219 22.234 -34.719 1 29.12 109 GLY B CA 1
ATOM 1746 C C . GLY B 1 109 ? 14.211 23.609 -35.375 1 29.12 109 GLY B C 1
ATOM 1747 O O . GLY B 1 109 ? 13.25 24.359 -35.25 1 29.12 109 GLY B O 1
ATOM 1748 N N . THR B 1 110 ? 15.422 24.266 -35.281 1 33.22 110 THR B N 1
ATOM 1749 C CA . THR B 1 110 ? 15.672 25.5 -36.031 1 33.22 110 THR B CA 1
ATOM 1750 C C . THR B 1 110 ? 14.953 25.5 -37.375 1 33.22 110 THR B C 1
ATOM 1752 O O . THR B 1 110 ? 15.211 24.625 -38.219 1 33.22 110 THR B O 1
ATOM 1755 N N . GLN B 1 111 ? 13.625 25.641 -37.281 1 30.09 111 GLN B N 1
ATOM 1756 C CA . GLN B 1 111 ? 12.945 25.859 -38.531 1 30.09 111 GLN B CA 1
ATOM 1757 C C . GLN B 1 111 ? 13.82 26.672 -39.5 1 30.09 111 GLN B C 1
ATOM 1759 O O . GLN B 1 111 ? 14.125 27.844 -39.219 1 30.09 111 GLN B O 1
ATOM 1764 N N . THR B 1 112 ? 14.844 25.969 -40.031 1 33.34 112 THR B N 1
ATOM 1765 C CA . THR B 1 112 ? 15.555 26.578 -41.156 1 33.34 112 THR B CA 1
ATOM 1766 C C . THR B 1 112 ? 14.578 27.328 -42.062 1 33.34 112 THR B C 1
ATOM 1768 O O . THR B 1 112 ? 13.711 26.703 -42.688 1 33.34 112 THR B O 1
ATOM 1771 N N . MET B 1 113 ? 14.172 28.469 -41.531 1 32.12 113 MET B N 1
ATOM 1772 C CA . MET B 1 113 ? 13.461 29.406 -42.406 1 32.12 113 MET B CA 1
ATOM 1773 C C . MET B 1 113 ? 14.094 29.453 -43.781 1 32.12 113 MET B C 1
ATOM 1775 O O . MET B 1 113 ? 15.266 29.797 -43.906 1 32.12 113 MET B O 1
ATOM 1779 N N . HIS B 1 114 ? 13.961 28.234 -44.438 1 31.19 114 HIS B N 1
ATOM 1780 C CA . HIS B 1 114 ? 14.438 28.312 -45.812 1 31.19 114 HIS B CA 1
ATOM 1781 C C . HIS B 1 114 ? 13.953 29.594 -46.5 1 31.19 114 HIS B C 1
ATOM 1783 O O . HIS B 1 114 ? 12.766 29.906 -46.438 1 31.19 114 HIS B O 1
ATOM 1789 N N . TYR B 1 115 ? 14.836 30.531 -46.344 1 31.48 115 TYR B N 1
ATOM 1790 C CA . TYR B 1 115 ? 14.898 31.797 -47.062 1 31.48 115 TYR B CA 1
ATOM 1791 C C . TYR B 1 115 ? 14.555 31.578 -48.531 1 31.48 115 TYR B C 1
ATOM 1793 O O . TYR B 1 115 ? 15.312 30.938 -49.281 1 31.48 115 TYR B O 1
ATOM 1801 N N . ARG B 1 116 ? 13.383 30.859 -48.812 1 24.8 116 ARG B N 1
ATOM 1802 C CA . ARG B 1 116 ? 13.188 30.844 -50.25 1 24.8 116 ARG B CA 1
ATOM 1803 C C . ARG B 1 116 ? 13.258 32.25 -50.844 1 24.8 116 ARG B C 1
ATOM 1805 O O . ARG B 1 116 ? 12.516 33.125 -50.438 1 24.8 116 ARG B O 1
ATOM 1812 N N . THR B 1 117 ? 14.445 32.625 -51 1 30.52 117 THR B N 1
ATOM 1813 C CA . THR B 1 117 ? 14.734 33.75 -51.906 1 30.52 117 THR B CA 1
ATOM 1814 C C . THR B 1 117 ? 13.852 33.688 -53.125 1 30.52 117 THR B C 1
ATOM 1816 O O . THR B 1 117 ? 13.875 32.688 -53.875 1 30.52 117 THR B O 1
ATOM 1819 N N . SER B 1 118 ? 12.469 34 -53 1 25.92 118 SER B N 1
ATOM 1820 C CA . SER B 1 118 ? 12.117 34.562 -54.312 1 25.92 118 SER B CA 1
ATOM 1821 C C . SER B 1 118 ? 12.906 35.844 -54.594 1 25.92 118 SER B C 1
ATOM 1823 O O . SER B 1 118 ? 13.219 36.594 -53.656 1 25.92 118 SER B O 1
#

pLDDT: mean 78.59, std 26.58, range [23.66, 98.31]

Foldseek 3Di:
DKFKFFDPPDDPVLLVQLLVVLVVPFPLVLCDVVHLQVPPVDSRSSSRLSLRRQCQVVQNDPVSRCSVPGMDMDPDFPDDDPSRGRDDDDVRPDDDPPPVPPVVPPPPPPPPCPPPDD/DKFKFFDPPDDPVLLVQLLVVLVVPFPLVLCDVVHLQVPPVDSRSSSRLSLRRQCQVVQNDPVSRCSVPGMDMDPDFPDDDPSRGRDDDDVRPDRDDPPPPPVPPPDPPPPPPPPPPD

Radius of gyration: 22.94 Å; Cα contacts (8 Å, |Δi|>4): 386; chains: 2; bounding box: 60×61×96 Å

InterPro domains:
  IPR012946 X8 domain [PF07983] (2-70)
  IPR012946 X8 domain [SM00768] (2-86)
  IPR044788 Carbohydrate-binding X8 domain-containing protein, plant [PTHR31044] (1-86)

Secondary structure (DSSP, 8-state):
-BEEEE-TT--HHHHHHHHHHHHTTS--GGGSTTSTT--S--HHHHHHHHHHHHHHHTT--GGGG-GGGTEEEESS----STTS----BSS-S-S-----------------------/-BEEEE-TT--HHHHHHHHHHHHTTS--GGGSTTSTT--S--HHHHHHHHHHHHHHHTT--GGGG-GGGTEEEESS----STTSPPP-BSS---------------------------